Protein AF-A0A834VYD8-F1 (afdb_monomer_lite)

Structure (mmCIF, N/CA/C/O backbone):
data_AF-A0A834VYD8-F1
#
_entry.id   AF-A0A834VYD8-F1
#
loop_
_atom_site.group_PDB
_atom_site.id
_atom_site.type_symbol
_atom_site.label_atom_id
_atom_site.label_alt_id
_atom_site.label_comp_id
_atom_site.label_asym_id
_atom_site.label_entity_id
_atom_site.label_seq_id
_atom_site.pdbx_PDB_ins_code
_atom_site.Cartn_x
_atom_site.Cartn_y
_atom_site.Cartn_z
_atom_site.occupancy
_atom_site.B_iso_or_equiv
_atom_site.auth_seq_id
_atom_site.auth_comp_id
_atom_site.auth_asym_id
_atom_site.auth_atom_id
_atom_site.pdbx_PDB_model_num
ATOM 1 N N . MET A 1 1 ? -51.643 -25.686 56.169 1.00 46.19 1 MET A N 1
ATOM 2 C CA . MET A 1 1 ? -51.119 -26.238 54.900 1.00 46.19 1 MET A CA 1
ATOM 3 C C . MET A 1 1 ? -50.442 -25.114 54.135 1.00 46.19 1 MET A C 1
ATOM 5 O O . MET A 1 1 ? -51.097 -24.357 53.434 1.00 46.19 1 MET A O 1
ATOM 9 N N . LEU A 1 2 ? -49.147 -24.932 54.399 1.00 43.19 2 LEU A N 1
ATOM 10 C CA . LEU A 1 2 ? -48.321 -23.875 53.828 1.00 43.19 2 LEU A CA 1
ATOM 11 C C . LEU A 1 2 ? -47.748 -24.289 52.465 1.00 43.19 2 LEU A C 1
ATOM 13 O O . LEU A 1 2 ? -47.235 -25.393 52.305 1.00 43.19 2 LEU A O 1
ATOM 17 N N . ALA A 1 3 ? -47.793 -23.333 51.539 1.00 47.56 3 ALA A N 1
ATOM 18 C CA . ALA A 1 3 ? -46.680 -22.924 50.682 1.00 47.56 3 ALA A CA 1
ATOM 19 C C . ALA A 1 3 ? -45.831 -24.038 50.038 1.00 47.56 3 ALA A C 1
ATOM 21 O O . ALA A 1 3 ? -44.707 -24.294 50.458 1.00 47.56 3 ALA A O 1
ATOM 22 N N . ARG A 1 4 ? -46.316 -24.640 48.944 1.00 49.69 4 ARG A N 1
ATOM 23 C CA . ARG A 1 4 ? -45.466 -25.441 48.035 1.00 49.69 4 ARG A CA 1
ATOM 24 C C . ARG A 1 4 ? -45.694 -25.200 46.538 1.00 49.69 4 ARG A C 1
ATOM 26 O O . ARG A 1 4 ? -45.221 -25.982 45.728 1.00 49.69 4 ARG A O 1
ATOM 33 N N . LEU A 1 5 ? -46.370 -24.115 46.147 1.00 48.03 5 LEU A N 1
ATOM 34 C CA . LEU A 1 5 ? -46.777 -23.906 44.745 1.00 48.03 5 LEU A CA 1
ATOM 35 C C . LEU A 1 5 ? -46.232 -22.638 44.058 1.00 48.03 5 LEU A C 1
ATOM 37 O O . LEU A 1 5 ? -46.745 -22.251 43.016 1.00 48.03 5 LEU A O 1
ATOM 41 N N . ARG A 1 6 ? -45.211 -21.966 44.612 1.00 51.62 6 ARG A N 1
ATOM 42 C CA . ARG A 1 6 ? -44.652 -20.728 44.011 1.00 51.62 6 ARG A CA 1
ATOM 43 C C . ARG A 1 6 ? -43.229 -20.843 43.457 1.00 51.62 6 ARG A C 1
ATOM 45 O O . ARG A 1 6 ? -42.798 -19.947 42.744 1.00 51.62 6 ARG A O 1
ATOM 52 N N . VAL A 1 7 ? -42.517 -21.939 43.725 1.00 50.41 7 VAL A N 1
ATOM 53 C CA . VAL A 1 7 ? -41.102 -22.088 43.323 1.00 50.41 7 VAL A CA 1
ATOM 54 C C . VAL A 1 7 ? -40.950 -22.566 41.869 1.00 50.41 7 VAL A C 1
ATOM 56 O O . VAL A 1 7 ? -39.941 -22.287 41.231 1.00 50.41 7 VAL A O 1
ATOM 59 N N . SER A 1 8 ? -41.969 -23.210 41.292 1.00 54.75 8 SER A N 1
ATOM 60 C CA . SER A 1 8 ? -41.856 -23.821 39.958 1.00 54.75 8 SER A CA 1
ATOM 61 C C . SER A 1 8 ? -41.973 -22.836 38.788 1.00 54.75 8 SER A C 1
ATOM 63 O O . SER A 1 8 ? -41.381 -23.081 37.746 1.00 54.75 8 SER A O 1
ATOM 65 N N . PHE A 1 9 ? -42.675 -21.707 38.936 1.00 51.84 9 PHE A N 1
ATOM 66 C CA . PHE A 1 9 ? -42.853 -20.754 37.827 1.00 51.84 9 PHE A CA 1
ATOM 67 C C . PHE A 1 9 ? -41.655 -19.814 37.626 1.00 51.84 9 PHE A C 1
ATOM 69 O O . PHE A 1 9 ? -41.332 -19.478 36.489 1.00 51.84 9 PHE A O 1
ATOM 76 N N . LEU A 1 10 ? -40.954 -19.434 38.700 1.00 51.66 10 LEU A N 1
ATOM 77 C CA . LEU A 1 10 ? -39.783 -18.553 38.606 1.00 51.66 10 LEU A CA 1
ATOM 78 C C . LEU A 1 10 ? -38.565 -19.280 38.006 1.00 51.66 10 LEU A C 1
ATOM 80 O O . LEU A 1 10 ? -37.802 -18.686 37.251 1.00 51.66 10 LEU A O 1
ATOM 84 N N . ALA A 1 11 ? -38.419 -20.578 38.291 1.00 52.88 11 ALA A N 1
ATOM 85 C CA . ALA A 1 11 ? -37.350 -21.413 37.741 1.00 52.88 11 ALA A CA 1
ATOM 86 C C . ALA A 1 11 ? -37.527 -21.693 36.236 1.00 52.88 11 ALA A C 1
ATOM 88 O O . ALA A 1 11 ? -36.541 -21.757 35.507 1.00 52.88 11 ALA A O 1
ATOM 89 N N . ILE A 1 12 ? -38.773 -21.799 35.757 1.00 54.50 12 ILE A N 1
ATOM 90 C CA . ILE A 1 12 ? -39.068 -21.970 34.326 1.00 54.50 12 ILE A CA 1
ATOM 91 C C . ILE A 1 12 ? -38.860 -20.647 33.570 1.00 54.50 12 ILE A C 1
ATOM 93 O O . ILE A 1 12 ? -38.286 -20.662 32.487 1.00 54.50 12 ILE A O 1
ATOM 97 N N . LEU A 1 13 ? -39.224 -19.495 34.153 1.00 50.81 13 LEU A N 1
ATOM 98 C CA . LEU A 1 13 ? -38.952 -18.188 33.535 1.00 50.81 13 LEU A CA 1
ATOM 99 C C . LEU A 1 13 ? -37.445 -17.892 33.424 1.00 50.81 13 LEU A C 1
ATOM 101 O O . LEU A 1 13 ? -37.003 -17.354 32.413 1.00 50.81 13 LEU A O 1
ATOM 105 N N . LEU A 1 14 ? -36.649 -18.279 34.429 1.00 51.84 14 LEU A N 1
ATOM 106 C CA . LEU A 1 14 ? -35.193 -18.101 34.409 1.00 51.84 14 LEU A CA 1
ATOM 107 C C . LEU A 1 14 ? -34.505 -19.044 33.404 1.00 51.84 14 LEU A C 1
ATOM 109 O O . LEU A 1 14 ? -33.525 -18.654 32.781 1.00 51.84 14 LEU A O 1
ATOM 113 N N . ALA A 1 15 ? -35.042 -20.251 33.190 1.00 51.31 15 ALA A N 1
ATOM 114 C CA . ALA A 1 15 ? -34.555 -21.176 32.164 1.00 51.31 15 ALA A CA 1
ATOM 115 C C . ALA A 1 15 ? -34.920 -20.732 30.732 1.00 51.31 15 ALA A C 1
ATOM 117 O O . ALA A 1 15 ? -34.152 -20.978 29.807 1.00 51.31 15 ALA A O 1
ATOM 118 N N . VAL A 1 16 ? -36.049 -20.035 30.547 1.00 50.59 16 VAL A N 1
ATOM 119 C CA . VAL A 1 16 ? -36.461 -19.465 29.248 1.00 50.59 16 VAL A CA 1
ATOM 120 C C . VAL A 1 16 ? -35.722 -18.156 28.932 1.00 50.59 16 VAL A C 1
ATOM 122 O O . VAL A 1 16 ? -35.453 -17.880 27.773 1.00 50.59 16 VAL A O 1
ATOM 125 N N . LEU A 1 17 ? -35.289 -17.382 29.932 1.00 49.91 17 LEU A N 1
ATOM 126 C CA . LEU A 1 17 ? -34.375 -16.240 29.734 1.00 49.91 17 LEU A CA 1
ATOM 127 C C . LEU A 1 17 ? -32.914 -16.661 29.469 1.00 49.91 17 LEU A C 1
ATOM 129 O O . LEU A 1 17 ? -32.108 -15.837 29.044 1.00 49.91 17 LEU A O 1
ATOM 133 N N . LEU A 1 18 ? -32.587 -17.941 29.681 1.00 49.62 18 LEU A N 1
ATOM 134 C CA . LEU A 1 18 ? -31.312 -18.571 29.321 1.00 49.62 18 LEU A CA 1
ATOM 135 C C . LEU A 1 18 ? -31.352 -19.304 27.970 1.00 49.62 18 LEU A C 1
ATOM 137 O O . LEU A 1 18 ? -30.398 -20.013 27.644 1.00 49.62 18 LEU A O 1
ATOM 141 N N . THR A 1 19 ? -32.388 -19.116 27.141 1.00 53.88 19 THR A N 1
ATOM 142 C CA . THR A 1 19 ? -32.256 -19.387 25.702 1.00 53.88 19 THR A CA 1
ATOM 143 C C . THR A 1 19 ? -31.360 -18.311 25.108 1.00 53.88 19 THR A C 1
ATOM 145 O O . THR A 1 19 ? -31.817 -17.294 24.590 1.00 53.88 19 THR A O 1
ATOM 148 N N . SER A 1 20 ? -30.063 -18.527 25.303 1.00 55.31 20 SER A N 1
ATOM 149 C CA . SER A 1 20 ? -28.982 -18.178 24.402 1.00 55.31 20 SER A CA 1
ATOM 150 C C . SER A 1 20 ? -29.478 -17.515 23.120 1.00 55.31 20 SER A C 1
ATOM 152 O O . SER A 1 20 ? -29.867 -18.177 22.156 1.00 55.31 20 SER A O 1
ATOM 154 N N . ALA A 1 21 ? -29.364 -16.188 23.082 1.00 53.31 21 ALA A N 1
ATOM 155 C CA . ALA A 1 21 ? -28.982 -15.533 21.849 1.00 53.31 21 ALA A CA 1
ATOM 156 C C . ALA A 1 21 ? -27.643 -16.167 21.444 1.00 53.31 21 ALA A C 1
ATOM 158 O O . ALA A 1 21 ? -26.572 -15.725 21.854 1.00 53.31 21 ALA A O 1
ATOM 159 N N . LEU A 1 22 ? -27.708 -17.285 20.718 1.00 55.31 22 LEU A N 1
ATOM 160 C CA . LEU A 1 22 ? -26.620 -17.750 19.882 1.00 55.31 22 LEU A CA 1
ATOM 161 C C . LEU A 1 22 ? -26.425 -16.612 18.888 1.00 55.31 22 LEU A C 1
ATOM 163 O O . LEU A 1 22 ? -27.085 -16.571 17.854 1.00 55.31 22 LEU A O 1
ATOM 167 N N . ALA A 1 23 ? -25.599 -15.633 19.260 1.00 58.47 23 ALA A N 1
ATOM 168 C CA . ALA A 1 23 ? -25.065 -14.678 18.317 1.00 58.47 23 ALA A CA 1
ATOM 169 C C . ALA A 1 23 ? -24.410 -15.539 17.242 1.00 58.47 23 ALA A C 1
ATOM 171 O O . ALA A 1 23 ? -23.388 -16.182 17.486 1.00 58.47 23 ALA A O 1
ATOM 172 N N . SER A 1 24 ? -25.082 -15.662 16.100 1.00 60.31 24 SER A N 1
ATOM 173 C CA . SER A 1 24 ? -24.570 -16.375 14.947 1.00 60.31 24 SER A CA 1
ATOM 174 C C . SER A 1 24 ? -23.263 -15.693 14.596 1.00 60.31 24 SER A C 1
ATOM 176 O O . SER A 1 24 ? -23.268 -14.560 14.115 1.00 60.31 24 SER A O 1
ATOM 178 N N . THR A 1 25 ? -22.145 -16.343 14.926 1.00 64.06 25 THR A N 1
ATOM 179 C CA . THR A 1 25 ? -20.826 -15.833 14.578 1.00 64.06 25 THR A CA 1
ATOM 180 C C . THR A 1 25 ? -20.835 -15.648 13.070 1.00 64.06 25 THR A C 1
ATOM 182 O O . THR A 1 25 ? -21.120 -16.630 12.369 1.00 64.06 25 THR A O 1
ATOM 185 N N . PRO A 1 26 ? -20.607 -14.427 12.5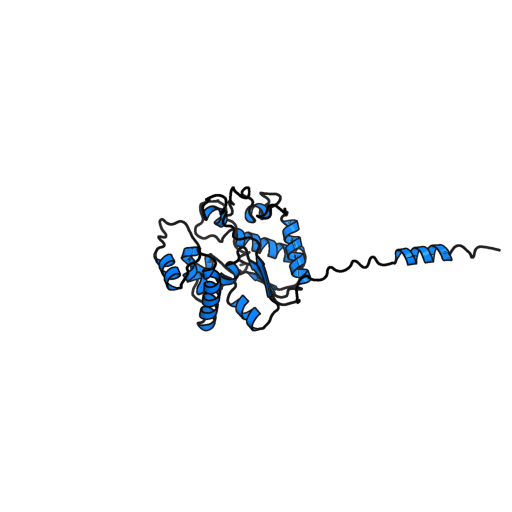60 1.00 73.06 26 PRO A N 1
ATOM 186 C CA . PRO A 1 26 ? -20.651 -14.197 11.131 1.00 73.06 26 PRO A CA 1
ATOM 187 C C . PRO A 1 26 ? -19.712 -15.192 10.453 1.00 73.06 26 PRO A C 1
ATOM 189 O O . PRO A 1 26 ? -18.595 -15.440 10.916 1.00 73.06 26 PRO A O 1
ATOM 192 N N . THR A 1 27 ? -20.214 -15.847 9.410 1.00 82.06 27 THR A N 1
ATOM 193 C CA . THR A 1 27 ? -19.399 -16.799 8.657 1.00 82.06 27 THR A CA 1
ATOM 194 C C . THR A 1 27 ? -18.291 -16.007 7.981 1.00 82.06 27 THR A C 1
ATOM 196 O O . THR A 1 27 ? -18.566 -14.982 7.360 1.00 82.06 27 THR A O 1
ATOM 199 N N . SER A 1 28 ? -17.044 -16.455 8.139 1.00 86.12 28 SER A N 1
ATOM 200 C CA . SER A 1 28 ? -15.910 -15.797 7.492 1.00 86.12 28 SER A CA 1
ATOM 201 C C . SER A 1 28 ? -16.148 -15.765 5.978 1.00 86.12 28 SER A C 1
ATOM 203 O O . SER A 1 28 ? -16.385 -16.828 5.399 1.00 86.12 28 SER A O 1
ATOM 205 N N . PRO A 1 29 ? -16.072 -14.593 5.322 1.00 88.62 29 PRO A N 1
ATOM 206 C CA . PRO A 1 29 ? -16.194 -14.505 3.869 1.00 88.62 29 PRO A CA 1
ATOM 207 C C . PRO A 1 29 ? -14.949 -15.054 3.155 1.00 88.62 29 PRO A C 1
ATOM 209 O O . PRO A 1 29 ? -14.920 -15.142 1.930 1.00 88.62 29 PRO A O 1
ATOM 212 N N . PHE A 1 30 ? -13.901 -15.405 3.905 1.00 89.88 30 PHE A N 1
ATOM 213 C CA . PHE A 1 30 ? -12.642 -15.879 3.358 1.00 89.88 30 PHE A CA 1
ATOM 214 C C . PHE A 1 30 ? -12.604 -17.407 3.250 1.00 89.88 30 PHE A C 1
ATOM 216 O O . PHE A 1 30 ? -13.017 -18.100 4.182 1.00 89.88 30 PHE A O 1
ATOM 223 N N . PRO A 1 31 ? -12.013 -17.956 2.174 1.00 90.12 31 PRO A N 1
ATOM 224 C CA . PRO A 1 31 ? -11.986 -19.400 1.921 1.00 90.12 31 PRO A CA 1
ATOM 225 C C . PRO A 1 31 ? -11.041 -20.182 2.853 1.00 90.12 31 PRO A C 1
ATOM 227 O O . PRO A 1 31 ? -10.911 -21.397 2.732 1.00 90.12 31 PRO A O 1
ATOM 230 N N . CYS A 1 32 ? -10.332 -19.500 3.753 1.00 92.50 32 CYS A N 1
ATOM 231 C CA . CYS A 1 32 ? -9.267 -20.056 4.584 1.00 92.50 32 CYS A CA 1
ATOM 232 C C . CYS A 1 32 ? -8.922 -19.102 5.746 1.00 92.50 32 CYS A C 1
ATOM 234 O O . CYS A 1 32 ? -9.315 -17.932 5.759 1.00 92.50 32 CYS A O 1
ATOM 236 N N . THR A 1 33 ? -8.119 -19.594 6.693 1.00 94.50 33 THR A N 1
ATOM 237 C CA . THR A 1 33 ? -7.609 -18.830 7.844 1.00 94.50 33 THR A CA 1
ATOM 238 C C . THR A 1 33 ? -6.103 -19.028 8.027 1.00 94.50 33 THR A C 1
ATOM 240 O O . THR A 1 33 ? -5.542 -20.002 7.527 1.00 94.50 33 THR A O 1
ATOM 243 N N . GLY A 1 34 ? -5.455 -18.166 8.807 1.00 93.94 34 GLY A N 1
ATOM 244 C CA . GLY A 1 34 ? -4.010 -18.113 8.977 1.00 93.94 34 GLY A CA 1
ATOM 245 C C . GLY A 1 34 ? -3.323 -17.389 7.821 1.00 93.94 34 GLY A C 1
ATOM 246 O O . GLY A 1 34 ? -3.945 -16.620 7.085 1.00 93.94 34 GLY A O 1
ATOM 247 N N . GLY A 1 35 ? -2.029 -17.669 7.667 1.00 95.56 35 GLY A N 1
ATOM 248 C CA . GLY A 1 35 ? -1.198 -17.090 6.618 1.00 95.56 35 GLY A CA 1
ATOM 249 C C . GLY A 1 35 ? -1.008 -15.585 6.777 1.00 95.56 35 GLY A C 1
ATOM 250 O O . GLY A 1 35 ? -0.886 -15.084 7.903 1.00 95.56 35 GLY A O 1
ATOM 251 N N . SER A 1 36 ? -0.990 -14.907 5.633 1.00 97.88 36 SER A N 1
ATOM 252 C CA . SER A 1 36 ? -0.538 -13.528 5.501 1.00 97.88 36 SER A CA 1
ATOM 253 C C . SER A 1 36 ? -1.652 -12.630 4.983 1.00 97.88 36 SER A C 1
ATOM 255 O O . SER A 1 36 ? -2.343 -12.979 4.023 1.00 97.88 36 SER A O 1
ATOM 257 N N . VAL A 1 37 ? -1.809 -11.457 5.589 1.00 98.38 37 VAL A N 1
ATOM 258 C CA . VAL A 1 37 ? -2.643 -10.386 5.038 1.00 98.38 37 VAL A CA 1
ATOM 259 C C . VAL A 1 37 ? -1.738 -9.221 4.671 1.00 98.38 37 VAL A C 1
ATOM 261 O O . VAL A 1 37 ? -1.025 -8.703 5.528 1.00 98.38 37 VAL A O 1
ATOM 264 N N . TYR A 1 38 ? -1.756 -8.850 3.396 1.00 98.56 38 TYR A N 1
ATOM 265 C CA . TYR A 1 38 ? -1.022 -7.729 2.832 1.00 98.56 38 TYR A CA 1
ATOM 266 C C . TYR A 1 38 ? -1.962 -6.541 2.695 1.00 98.56 38 TYR A C 1
ATOM 268 O O . TYR A 1 38 ? -3.013 -6.657 2.073 1.00 98.56 38 TYR A O 1
ATOM 276 N N . PHE A 1 39 ? -1.594 -5.417 3.292 1.00 98.56 39 PHE A N 1
ATOM 277 C CA . PHE A 1 39 ? -2.296 -4.152 3.148 1.00 98.56 39 PHE A CA 1
ATOM 278 C C . PHE A 1 39 ? -1.463 -3.220 2.278 1.00 98.56 39 PHE A C 1
ATOM 280 O O . PHE A 1 39 ? -0.269 -3.033 2.543 1.00 98.56 39 PHE A O 1
ATOM 287 N N . THR A 1 40 ? -2.099 -2.652 1.258 1.00 98.00 40 THR A N 1
ATOM 288 C CA . THR A 1 40 ? -1.497 -1.683 0.341 1.00 98.00 40 THR A CA 1
ATOM 289 C C . THR A 1 40 ? -2.374 -0.448 0.184 1.00 98.00 40 THR A C 1
ATOM 291 O O . THR A 1 40 ? -3.584 -0.506 0.431 1.00 98.00 40 THR A O 1
ATOM 294 N N . ALA A 1 41 ? -1.777 0.672 -0.223 1.00 94.88 41 ALA A N 1
ATOM 295 C CA . ALA A 1 41 ? -2.547 1.853 -0.580 1.00 94.88 41 ALA A CA 1
ATOM 296 C C . ALA A 1 41 ? -3.164 1.665 -1.966 1.00 94.88 41 ALA A C 1
ATOM 298 O O . ALA A 1 41 ? -4.383 1.749 -2.103 1.00 94.88 41 ALA A O 1
ATOM 299 N N . HIS A 1 42 ? -2.323 1.323 -2.940 1.00 92.56 42 HIS A N 1
ATOM 300 C CA . HIS A 1 42 ? -2.652 1.147 -4.352 1.00 92.56 42 HIS A CA 1
ATOM 301 C C . HIS A 1 42 ? -2.459 -0.312 -4.782 1.00 92.56 42 HIS A C 1
ATOM 303 O O . HIS A 1 42 ? -1.825 -1.120 -4.088 1.00 92.56 42 HIS A O 1
ATOM 309 N N . THR A 1 43 ? -3.022 -0.693 -5.926 1.00 91.44 43 THR A N 1
ATOM 310 C CA . THR A 1 43 ? -2.969 -2.078 -6.428 1.00 91.44 43 THR A CA 1
ATOM 311 C C . THR A 1 43 ? -1.561 -2.510 -6.845 1.00 91.44 43 THR A C 1
ATOM 313 O O . THR A 1 43 ? -1.209 -3.683 -6.690 1.00 91.44 43 THR A O 1
ATOM 316 N N . VAL A 1 44 ? -0.724 -1.573 -7.304 1.00 93.06 44 VAL A N 1
ATOM 317 C CA . VAL A 1 44 ? 0.649 -1.848 -7.758 1.00 93.06 44 VAL A CA 1
ATOM 318 C C . VAL A 1 44 ? 1.653 -2.028 -6.609 1.00 93.06 44 VAL A C 1
ATOM 320 O O . VAL A 1 44 ? 2.660 -2.725 -6.762 1.00 93.06 44 VAL A O 1
ATOM 323 N N . ASP A 1 45 ? 1.373 -1.470 -5.428 1.00 96.12 45 ASP A N 1
ATOM 324 C CA . ASP A 1 45 ? 2.304 -1.426 -4.290 1.00 96.12 45 ASP A CA 1
ATOM 325 C C . ASP A 1 45 ? 2.809 -2.811 -3.868 1.00 96.12 45 ASP A C 1
ATOM 327 O O . ASP A 1 45 ? 3.988 -2.996 -3.566 1.00 96.12 45 ASP A O 1
ATOM 331 N N . GLY A 1 46 ? 1.928 -3.817 -3.867 1.00 96.38 46 GLY A N 1
ATOM 332 C CA . GLY A 1 46 ? 2.298 -5.183 -3.493 1.00 96.38 46 GLY A CA 1
ATOM 333 C C . GLY A 1 46 ? 3.338 -5.783 -4.445 1.00 96.38 46 GLY A C 1
ATOM 334 O O . GLY A 1 46 ? 4.198 -6.563 -4.032 1.00 96.38 46 GLY A O 1
ATOM 335 N N . LEU A 1 47 ? 3.301 -5.377 -5.718 1.00 95.81 47 LEU A N 1
ATOM 336 C CA . LEU A 1 47 ? 4.238 -5.817 -6.748 1.00 95.81 47 LEU A CA 1
ATOM 337 C C . LEU A 1 47 ? 5.579 -5.085 -6.660 1.00 95.81 47 LEU A C 1
ATOM 339 O O . LEU A 1 47 ? 6.618 -5.690 -6.938 1.00 95.81 47 LEU A O 1
ATOM 343 N N . LEU A 1 48 ? 5.567 -3.815 -6.252 1.00 96.06 48 LEU A N 1
ATOM 344 C CA . LEU A 1 48 ? 6.761 -2.974 -6.160 1.00 96.06 48 LEU A CA 1
ATOM 345 C C . LEU A 1 48 ? 7.494 -3.111 -4.827 1.00 96.06 48 LEU A C 1
ATOM 347 O O . LEU A 1 48 ? 8.723 -3.169 -4.825 1.00 96.06 48 LEU A O 1
ATOM 351 N N . PHE A 1 49 ? 6.779 -3.211 -3.710 1.00 97.38 49 PHE A N 1
ATOM 352 C CA . PHE A 1 49 ? 7.362 -3.019 -2.377 1.00 97.38 49 PHE A CA 1
ATOM 353 C C . PHE A 1 49 ? 7.286 -4.253 -1.486 1.00 97.38 49 PHE A C 1
ATOM 355 O O . PHE A 1 49 ? 8.156 -4.433 -0.645 1.00 97.38 49 PHE A O 1
ATOM 362 N N . GLN A 1 50 ? 6.298 -5.127 -1.692 1.00 97.81 50 GLN A N 1
ATOM 363 C CA . GLN A 1 50 ? 6.076 -6.321 -0.857 1.00 97.81 50 GLN A CA 1
ATOM 364 C C . GLN A 1 50 ? 6.448 -7.641 -1.559 1.00 97.81 50 GLN A C 1
ATOM 366 O O . GLN A 1 50 ? 6.211 -8.728 -1.024 1.00 97.81 50 GLN A O 1
ATOM 371 N N . ASN A 1 51 ? 7.005 -7.543 -2.769 1.00 95.62 51 ASN A N 1
ATOM 372 C CA . ASN A 1 51 ? 7.624 -8.643 -3.498 1.00 95.62 51 ASN A CA 1
ATOM 373 C C . ASN A 1 51 ? 9.154 -8.586 -3.361 1.00 95.62 51 ASN A C 1
ATOM 375 O O . ASN A 1 51 ? 9.730 -7.506 -3.557 1.00 95.62 51 ASN A O 1
ATOM 379 N N . PRO A 1 52 ? 9.837 -9.734 -3.175 1.00 96.50 52 PRO A N 1
ATOM 380 C CA . PRO A 1 52 ? 9.354 -11.104 -3.389 1.00 96.50 52 PRO A CA 1
ATOM 381 C C . PRO A 1 52 ? 8.662 -11.795 -2.199 1.00 96.50 52 PRO A C 1
ATOM 383 O O . PRO A 1 52 ? 8.201 -12.920 -2.395 1.00 96.50 52 PRO A O 1
ATOM 386 N N . ASP A 1 53 ? 8.538 -11.182 -1.015 1.00 97.38 53 ASP A N 1
ATOM 387 C CA . ASP A 1 53 ? 7.918 -11.846 0.149 1.00 97.38 53 ASP A CA 1
ATOM 388 C C . ASP A 1 53 ? 6.498 -12.364 -0.169 1.00 97.38 53 ASP A C 1
ATOM 390 O O . ASP A 1 53 ? 6.135 -13.477 0.217 1.00 97.38 53 ASP A O 1
ATOM 394 N N . LEU A 1 54 ? 5.694 -11.582 -0.902 1.00 97.38 54 LEU A N 1
ATOM 395 C CA . LEU A 1 54 ? 4.365 -11.989 -1.379 1.00 97.38 54 LEU A CA 1
ATOM 396 C C . LEU A 1 54 ? 4.429 -13.238 -2.273 1.00 97.38 54 LEU A C 1
ATOM 398 O O . LEU A 1 54 ? 3.688 -14.198 -2.053 1.00 97.38 54 LEU A O 1
ATOM 402 N N . LEU A 1 55 ? 5.337 -13.271 -3.250 1.00 95.88 55 LEU A N 1
ATOM 403 C CA . LEU A 1 55 ? 5.546 -14.444 -4.104 1.00 95.88 55 LEU A CA 1
ATOM 404 C C . LEU A 1 55 ? 6.017 -15.672 -3.317 1.00 95.88 55 LEU A C 1
ATOM 406 O O . LEU A 1 55 ? 5.607 -16.790 -3.634 1.00 95.88 55 LEU A O 1
ATOM 410 N N . HIS A 1 56 ? 6.865 -15.496 -2.304 1.00 96.69 56 HIS A N 1
ATOM 411 C CA . HIS A 1 56 ? 7.314 -16.599 -1.454 1.00 96.69 56 HIS A CA 1
ATOM 412 C C . HIS A 1 56 ? 6.162 -17.170 -0.630 1.00 96.69 56 HIS A C 1
ATOM 414 O O . HIS A 1 56 ? 5.998 -18.390 -0.603 1.00 96.69 56 HIS A O 1
ATOM 420 N N . ASP A 1 57 ? 5.327 -16.313 -0.039 1.00 97.31 57 ASP A N 1
ATOM 421 C CA . ASP A 1 57 ? 4.146 -16.728 0.721 1.00 97.31 57 ASP A CA 1
ATOM 422 C C . ASP A 1 57 ? 3.152 -17.510 -0.165 1.00 97.31 57 ASP A C 1
ATOM 424 O O . ASP A 1 57 ? 2.633 -18.550 0.257 1.00 97.31 57 ASP A O 1
ATOM 428 N N . LEU A 1 58 ? 2.957 -17.089 -1.421 1.00 95.25 58 LEU A N 1
ATOM 429 C CA . LEU A 1 58 ? 2.168 -17.836 -2.410 1.00 95.25 58 LEU A CA 1
ATOM 430 C C . LEU A 1 58 ? 2.809 -19.185 -2.775 1.00 95.25 58 LEU A C 1
ATOM 432 O O . LEU A 1 58 ? 2.111 -20.195 -2.860 1.00 95.25 58 LEU A O 1
ATOM 436 N N . PHE A 1 59 ? 4.132 -19.227 -2.964 1.00 95.31 59 PHE A N 1
ATOM 437 C CA . PHE A 1 59 ? 4.857 -20.436 -3.373 1.00 95.31 59 PHE A CA 1
ATOM 438 C C . PHE A 1 59 ? 4.811 -21.550 -2.320 1.00 95.31 59 PHE A C 1
ATOM 440 O O . PHE A 1 59 ? 4.804 -22.730 -2.667 1.00 95.31 59 PHE A O 1
ATOM 447 N N . VAL A 1 60 ? 4.749 -21.191 -1.036 1.00 96.06 60 VAL A N 1
ATOM 448 C CA . VAL A 1 60 ? 4.575 -22.154 0.065 1.00 96.06 60 VAL A CA 1
ATOM 449 C C . VAL A 1 60 ? 3.105 -22.381 0.439 1.00 96.06 60 VAL A C 1
ATOM 451 O O . VAL A 1 60 ? 2.819 -22.936 1.500 1.00 96.06 60 VAL A O 1
ATOM 454 N N . PHE A 1 61 ? 2.169 -21.965 -0.422 1.00 94.31 61 PHE A N 1
ATOM 455 C CA . PHE A 1 61 ? 0.725 -22.138 -0.254 1.00 94.31 61 PHE A CA 1
ATOM 456 C C . PHE A 1 61 ? 0.185 -21.568 1.068 1.00 94.31 61 PHE A C 1
ATOM 458 O O . PHE A 1 61 ? -0.789 -22.090 1.624 1.00 94.31 61 PHE A O 1
ATOM 465 N N . LYS A 1 62 ? 0.788 -20.486 1.592 1.00 95.69 62 LYS A N 1
ATOM 466 C CA . LYS A 1 62 ? 0.149 -19.747 2.687 1.00 95.69 62 LYS A CA 1
ATOM 467 C C . LYS A 1 62 ? -1.185 -19.227 2.195 1.00 95.69 62 LYS A C 1
ATOM 469 O O . LYS A 1 62 ? -1.337 -18.861 1.029 1.00 95.69 62 LYS A O 1
ATOM 474 N N . CYS A 1 63 ? -2.143 -19.121 3.110 1.00 95.38 63 CYS A N 1
ATOM 475 C CA . CYS A 1 63 ? -3.344 -18.416 2.739 1.00 95.38 63 CYS A CA 1
ATOM 476 C C . CYS A 1 63 ? -3.116 -16.906 2.751 1.00 95.38 63 CYS A C 1
ATOM 478 O O . CYS A 1 63 ? -3.004 -16.302 3.816 1.00 95.38 63 CYS A O 1
ATOM 480 N N . VAL A 1 64 ? -3.059 -16.325 1.557 1.00 96.75 64 VAL A N 1
ATOM 481 C CA . VAL A 1 64 ? -2.767 -14.909 1.333 1.00 96.75 64 VAL A CA 1
ATOM 482 C C . VAL A 1 64 ? -4.062 -14.132 1.092 1.00 96.75 64 VAL A C 1
ATOM 484 O O . VAL A 1 64 ? -5.013 -14.632 0.490 1.00 96.75 64 VAL A O 1
ATOM 487 N N . THR A 1 65 ? -4.138 -12.910 1.604 1.00 96.88 65 THR A N 1
ATOM 488 C CA . THR A 1 65 ? -5.183 -11.934 1.268 1.00 96.88 65 THR A CA 1
ATOM 489 C C . THR A 1 65 ? -4.530 -10.582 1.081 1.00 96.88 65 THR A C 1
ATOM 491 O O . THR A 1 65 ? -3.803 -10.150 1.967 1.00 96.88 65 THR A O 1
ATOM 494 N N . THR A 1 66 ? -4.807 -9.923 -0.038 1.00 96.25 66 THR A N 1
ATOM 495 C CA . THR A 1 66 ? -4.392 -8.538 -0.270 1.00 96.25 66 THR A CA 1
ATOM 496 C C . THR A 1 66 ? -5.603 -7.634 -0.089 1.00 96.25 66 THR A C 1
ATOM 498 O O . THR A 1 66 ? -6.663 -7.900 -0.653 1.00 96.25 66 THR A O 1
ATOM 501 N N . VAL A 1 67 ? -5.453 -6.600 0.729 1.00 97.25 67 VAL A N 1
ATOM 502 C CA . VAL A 1 67 ? -6.451 -5.563 0.979 1.00 97.25 67 VAL A CA 1
ATOM 503 C C . VAL A 1 67 ? -5.871 -4.254 0.469 1.00 97.25 67 VAL A C 1
ATOM 505 O O . VAL A 1 67 ? -4.845 -3.799 0.969 1.00 97.25 67 VAL A O 1
ATOM 508 N N . VAL A 1 68 ? -6.537 -3.663 -0.516 1.00 96.00 68 VAL A N 1
ATOM 509 C CA . VAL A 1 68 ? -6.145 -2.385 -1.115 1.00 96.00 68 VAL A CA 1
ATOM 510 C C . VAL A 1 68 ? -7.085 -1.308 -0.586 1.00 96.00 68 VAL A C 1
ATOM 512 O O . VAL A 1 68 ? -8.300 -1.520 -0.562 1.00 96.00 68 VAL A O 1
ATOM 515 N N . PHE A 1 69 ? -6.540 -0.189 -0.112 1.00 94.38 69 PHE A N 1
ATOM 516 C CA . PHE A 1 69 ? -7.344 0.896 0.459 1.00 94.38 69 PHE A CA 1
ATOM 517 C C . PHE A 1 69 ? -7.988 1.785 -0.608 1.00 94.38 69 PHE A C 1
ATOM 519 O O . PHE A 1 69 ? -9.126 2.221 -0.425 1.00 94.38 69 PHE A O 1
ATOM 526 N N . ASN A 1 70 ? -7.280 2.039 -1.708 1.00 87.56 70 ASN A N 1
ATOM 527 C CA . ASN A 1 70 ? -7.712 2.961 -2.749 1.00 87.56 70 ASN A CA 1
ATOM 528 C C . ASN A 1 70 ? -8.113 2.223 -4.031 1.00 87.56 70 ASN A C 1
ATOM 530 O O . ASN A 1 70 ? -7.686 1.105 -4.301 1.00 87.56 70 ASN A O 1
ATOM 534 N N . ALA A 1 71 ? -8.967 2.867 -4.826 1.00 78.56 71 ALA A N 1
ATOM 535 C CA . ALA A 1 71 ? -9.472 2.329 -6.090 1.00 78.56 71 ALA A CA 1
ATOM 536 C C . ALA A 1 71 ? -8.633 2.747 -7.315 1.00 78.56 71 ALA A C 1
ATOM 538 O O . ALA A 1 71 ? -9.090 2.558 -8.436 1.00 78.56 71 ALA A O 1
ATOM 539 N N . ASP A 1 72 ? -7.476 3.384 -7.106 1.00 76.50 72 ASP A N 1
ATOM 540 C CA . ASP A 1 72 ? -6.531 3.840 -8.143 1.00 76.50 72 ASP A CA 1
ATOM 541 C C . ASP A 1 72 ? -7.123 4.715 -9.259 1.00 76.50 72 ASP A C 1
ATOM 543 O O . ASP A 1 72 ? -6.544 4.876 -10.320 1.00 76.50 72 ASP A O 1
ATOM 547 N N . THR A 1 73 ? -8.265 5.359 -9.008 1.00 67.62 73 THR A N 1
ATOM 548 C CA . THR A 1 73 ? -8.991 6.137 -10.032 1.00 67.62 73 THR A CA 1
ATOM 549 C C . THR A 1 73 ? -8.320 7.448 -10.455 1.00 67.62 73 THR A C 1
ATOM 551 O O . THR A 1 73 ? -8.949 8.211 -11.180 1.00 67.62 73 THR A O 1
ATOM 554 N N . GLY A 1 74 ? -7.135 7.785 -9.927 1.00 61.19 74 GLY A N 1
ATOM 555 C CA . GLY A 1 74 ? -6.306 8.928 -10.349 1.00 61.19 74 GLY A CA 1
ATOM 556 C C . GLY A 1 74 ? -6.984 10.303 -10.466 1.00 61.19 74 GLY A C 1
ATOM 557 O O . GLY A 1 74 ? -6.443 11.195 -11.112 1.00 61.19 74 GLY A O 1
ATOM 558 N N . GLY A 1 75 ? -8.188 10.493 -9.914 1.00 52.47 75 GLY A N 1
ATOM 559 C CA . GLY A 1 75 ? -8.990 11.682 -10.201 1.00 52.47 75 GLY A CA 1
ATOM 560 C C . GLY A 1 75 ? -9.353 11.824 -11.685 1.00 52.47 75 GLY A C 1
ATOM 561 O O . GLY A 1 75 ? -9.591 12.945 -12.128 1.00 52.47 75 GLY A O 1
ATOM 562 N N . GLU A 1 76 ? -9.426 10.721 -12.444 1.00 54.59 76 GLU A N 1
ATOM 563 C CA . GLU A 1 76 ? -9.714 10.655 -13.892 1.00 54.59 76 GLU A CA 1
ATOM 564 C C . GLU A 1 76 ? -10.949 11.474 -14.314 1.00 54.59 76 GLU A C 1
ATOM 566 O O . GLU A 1 76 ? -11.064 11.910 -15.458 1.00 54.59 76 GLU A O 1
ATOM 571 N N . ALA A 1 77 ? -11.857 11.758 -13.376 1.00 47.44 77 ALA A N 1
ATOM 572 C CA . ALA A 1 77 ? -13.012 12.622 -13.582 1.00 47.44 77 ALA A CA 1
ATOM 573 C C . ALA A 1 77 ? -12.702 14.139 -13.671 1.00 47.44 77 ALA A C 1
ATOM 575 O O . ALA A 1 77 ? -13.604 14.894 -14.036 1.00 47.44 77 ALA A O 1
ATOM 576 N N . ALA A 1 78 ? -11.493 14.616 -13.336 1.00 46.00 78 ALA A N 1
ATOM 577 C CA . ALA A 1 78 ? -11.229 16.049 -13.124 1.00 46.00 78 ALA A CA 1
ATOM 578 C C . ALA A 1 78 ? -9.953 16.649 -13.752 1.00 46.00 78 ALA A C 1
ATOM 580 O O . ALA A 1 78 ? -9.746 17.852 -13.597 1.00 46.00 78 ALA A O 1
ATOM 581 N N . ASN A 1 79 ? -9.147 15.897 -14.516 1.00 49.91 79 ASN A N 1
ATOM 582 C CA . ASN A 1 79 ? -7.932 16.427 -15.173 1.00 49.91 79 ASN A CA 1
ATOM 583 C C . ASN A 1 79 ? -6.982 17.142 -14.179 1.00 49.91 79 ASN A C 1
ATOM 585 O O . ASN A 1 79 ? -6.526 18.263 -14.416 1.00 49.91 79 ASN A O 1
ATOM 589 N N . GLU A 1 80 ? -6.745 16.513 -13.027 1.00 56.44 80 GLU A N 1
ATOM 590 C CA . GLU A 1 80 ? -5.907 17.032 -11.940 1.00 56.44 80 GLU A CA 1
ATOM 591 C C . GLU A 1 80 ? -4.528 16.352 -11.925 1.00 56.44 80 GLU A C 1
ATOM 593 O O . GLU A 1 80 ? -4.377 15.223 -12.388 1.00 56.44 80 GLU A O 1
ATOM 598 N N . SER A 1 81 ? -3.497 17.043 -11.423 1.00 53.41 81 SER A N 1
ATOM 599 C CA . SER A 1 81 ? -2.114 16.546 -11.465 1.00 53.41 81 SER A CA 1
ATOM 600 C C . SER A 1 81 ? -1.858 15.399 -10.479 1.00 53.41 81 SER A C 1
ATOM 602 O O . SER A 1 81 ? -2.374 15.393 -9.359 1.00 53.41 81 SER A O 1
ATOM 604 N N . GLN A 1 82 ? -0.975 14.468 -10.863 1.00 55.22 82 GLN A N 1
ATOM 605 C CA . GLN A 1 82 ? -0.480 13.368 -10.014 1.00 55.22 82 GLN A CA 1
ATOM 606 C C . GLN A 1 82 ? 0.139 13.856 -8.684 1.00 55.22 82 GLN A C 1
ATOM 608 O O . GLN A 1 82 ? 0.087 13.160 -7.676 1.00 55.22 82 GLN A O 1
ATOM 613 N N . SER A 1 83 ? 0.642 15.097 -8.636 1.00 54.50 83 SER A N 1
ATOM 614 C CA . SER A 1 83 ? 1.173 15.731 -7.414 1.00 54.50 83 SER A CA 1
ATOM 615 C C . SER A 1 83 ? 0.145 15.821 -6.270 1.00 54.50 83 SER A C 1
ATOM 617 O O . SER A 1 83 ? 0.524 15.843 -5.100 1.00 54.50 83 SER A O 1
ATOM 619 N N . SER A 1 84 ? -1.156 15.841 -6.593 1.00 56.84 84 SER A N 1
ATOM 620 C CA . SER A 1 84 ? -2.242 15.985 -5.614 1.00 56.84 84 SER A CA 1
ATOM 621 C C . SER A 1 84 ? -2.475 14.756 -4.724 1.00 56.84 84 SER A C 1
ATOM 623 O O . SER A 1 84 ? -3.048 14.894 -3.641 1.00 56.84 84 SER A O 1
ATOM 625 N N . THR A 1 85 ? -2.052 13.557 -5.132 1.00 67.19 85 THR A N 1
ATOM 626 C CA . THR A 1 85 ? -2.158 12.346 -4.295 1.00 67.19 85 THR A CA 1
ATOM 627 C C . THR A 1 85 ? -0.901 12.107 -3.495 1.00 67.19 85 THR A C 1
ATOM 629 O O . THR A 1 85 ? -0.996 11.735 -2.324 1.00 67.19 85 THR A O 1
ATOM 632 N N . PHE A 1 86 ? 0.257 12.378 -4.098 1.00 77.62 86 PHE A N 1
ATOM 633 C CA . PHE A 1 86 ? 1.548 12.046 -3.516 1.00 77.62 86 PHE A CA 1
ATOM 634 C C . PHE A 1 86 ? 1.719 12.642 -2.113 1.00 77.62 86 PHE A C 1
ATOM 636 O O . PHE A 1 86 ? 2.020 11.919 -1.164 1.00 77.62 86 PHE A O 1
ATOM 643 N N . TYR A 1 87 ? 1.404 13.930 -1.934 1.00 82.62 87 TYR A N 1
ATOM 644 C CA . TYR A 1 87 ? 1.480 14.589 -0.622 1.00 82.62 87 TYR A CA 1
ATOM 645 C C . TYR A 1 87 ? 0.150 14.583 0.156 1.00 82.62 87 TYR A C 1
ATOM 647 O O . TYR A 1 87 ? 0.086 15.080 1.288 1.00 82.62 87 TYR A O 1
ATOM 655 N N . GLY A 1 88 ? -0.907 13.987 -0.404 1.00 84.25 88 GLY A N 1
ATOM 656 C CA . GLY A 1 88 ? -2.209 13.812 0.240 1.00 84.25 88 GLY A CA 1
ATOM 657 C C . GLY A 1 88 ? -3.140 15.030 0.180 1.00 84.25 88 GLY A C 1
ATOM 658 O O . GLY A 1 88 ? -3.990 15.185 1.067 1.00 84.25 88 GLY A O 1
ATOM 659 N N . GLN A 1 89 ? -3.015 15.886 -0.839 1.00 85.06 89 GLN A N 1
ATOM 660 C CA . GLN A 1 89 ? -3.895 17.039 -1.062 1.00 85.06 89 GLN A CA 1
ATOM 661 C C . GLN A 1 89 ? -5.307 16.614 -1.497 1.00 85.06 89 GLN A C 1
ATOM 663 O O . GLN A 1 89 ? -6.282 17.247 -1.078 1.00 85.06 89 GLN A O 1
ATOM 668 N N . GLY A 1 90 ? -5.408 15.527 -2.265 1.00 84.25 90 GLY A N 1
ATOM 669 C CA . GLY A 1 90 ? -6.637 14.928 -2.781 1.00 84.25 90 GLY A CA 1
ATOM 670 C C . GLY A 1 90 ? -7.213 15.643 -4.002 1.00 84.25 90 GLY A C 1
ATOM 671 O O . GLY A 1 90 ? -6.962 16.827 -4.226 1.00 84.25 90 GLY A O 1
ATOM 672 N N . TYR A 1 91 ? -8.048 14.922 -4.750 1.00 81.25 91 TYR A N 1
ATOM 673 C CA . TYR A 1 91 ? -8.711 15.432 -5.951 1.00 81.25 91 TYR A CA 1
ATOM 674 C C . TYR A 1 91 ? -9.976 16.234 -5.630 1.00 81.25 91 TYR A C 1
ATOM 676 O O . TYR A 1 91 ? -10.764 15.834 -4.764 1.00 81.25 91 TYR A O 1
ATOM 684 N N . GLN A 1 92 ? -10.244 17.319 -6.363 1.00 83.44 92 GLN A N 1
ATOM 685 C CA . GLN A 1 92 ? -11.501 18.076 -6.245 1.00 83.44 92 GLN A CA 1
ATOM 686 C C . GLN A 1 92 ? -12.719 17.204 -6.546 1.00 83.44 92 GLN A C 1
ATOM 688 O O . GLN A 1 92 ? -13.733 17.338 -5.861 1.00 83.44 92 GLN A O 1
ATOM 693 N N . ALA A 1 93 ? -12.610 16.285 -7.516 1.00 81.75 93 ALA A N 1
ATOM 694 C CA . ALA A 1 93 ? -13.671 15.324 -7.846 1.00 81.75 93 ALA A CA 1
ATOM 695 C C . ALA A 1 93 ? -14.182 14.538 -6.627 1.00 81.75 93 ALA A C 1
ATOM 697 O O . ALA A 1 93 ? -15.356 14.176 -6.577 1.00 81.75 93 ALA A O 1
ATOM 698 N N . TYR A 1 94 ? -13.320 14.320 -5.631 1.00 85.00 94 TYR A N 1
ATOM 699 C CA . TYR A 1 94 ? -13.629 13.582 -4.407 1.00 85.00 94 TYR A CA 1
ATOM 700 C C . TYR A 1 94 ? -13.624 14.488 -3.168 1.00 85.00 94 TYR A C 1
ATOM 702 O O . TYR A 1 94 ? -13.329 14.048 -2.059 1.00 85.00 94 TYR A O 1
ATOM 710 N N . GLY A 1 95 ? -13.899 15.785 -3.347 1.00 87.75 95 GLY A N 1
ATOM 711 C CA . GLY A 1 95 ? -13.980 16.752 -2.249 1.00 87.75 95 GLY A CA 1
ATOM 712 C C . GLY A 1 95 ? -12.662 16.960 -1.500 1.00 87.75 95 GLY A C 1
ATOM 713 O O . GLY A 1 95 ? -12.672 17.462 -0.377 1.00 87.75 95 GLY A O 1
ATOM 714 N N . LYS A 1 96 ? -11.529 16.573 -2.103 1.00 88.81 96 LYS A N 1
ATOM 715 C CA . LYS A 1 96 ? -10.197 16.562 -1.485 1.00 88.81 96 LYS A CA 1
ATOM 716 C C . LYS A 1 96 ? -10.115 15.742 -0.194 1.00 88.81 96 LYS A C 1
ATOM 718 O O . LYS A 1 96 ? -9.275 16.038 0.664 1.00 88.81 96 LYS A O 1
ATOM 723 N N . GLU A 1 97 ? -10.980 14.744 -0.029 1.00 91.44 97 GLU A N 1
ATOM 724 C CA . GLU A 1 97 ? -10.889 13.797 1.080 1.00 91.44 97 GLU A CA 1
ATOM 725 C C . GLU A 1 97 ? -9.717 12.832 0.825 1.00 91.44 97 GLU A C 1
ATOM 727 O O . GLU A 1 97 ? -9.588 12.286 -0.268 1.00 91.44 97 GLU A O 1
ATOM 732 N N . THR A 1 98 ? -8.834 12.639 1.811 1.00 91.50 98 THR A N 1
ATOM 733 C CA . THR A 1 98 ? -7.666 11.742 1.701 1.00 91.50 98 THR A CA 1
ATOM 734 C C . THR A 1 98 ? -7.450 10.954 2.985 1.00 91.50 98 THR A C 1
ATOM 736 O O . THR A 1 98 ? -7.856 11.392 4.067 1.00 91.50 98 THR A O 1
ATOM 739 N N . LEU A 1 99 ? -6.771 9.805 2.890 1.00 93.69 99 LEU A N 1
ATOM 740 C CA . LEU A 1 99 ? -6.415 9.005 4.065 1.00 93.69 99 LEU A CA 1
ATOM 741 C C . LEU A 1 99 ? -5.498 9.778 5.023 1.00 93.69 99 LEU A C 1
ATOM 743 O O . LEU A 1 99 ? -5.674 9.665 6.234 1.00 93.69 99 LEU A O 1
ATOM 747 N N . LYS A 1 100 ? -4.585 10.614 4.499 1.00 93.19 100 LYS A N 1
ATOM 748 C CA . LYS A 1 100 ? -3.759 11.544 5.295 1.00 93.19 100 LYS A CA 1
ATOM 749 C C . LYS A 1 100 ? -4.635 12.441 6.169 1.00 93.19 100 LYS A C 1
ATOM 751 O O . LYS A 1 100 ? -4.488 12.433 7.386 1.00 93.19 100 LYS A O 1
ATOM 756 N N . LYS A 1 101 ? -5.576 13.175 5.565 1.00 93.81 101 LYS A N 1
ATOM 757 C CA . LYS A 1 101 ? -6.458 14.105 6.292 1.00 93.81 101 LYS A CA 1
ATOM 758 C C . LYS A 1 101 ? -7.365 13.385 7.281 1.00 93.81 101 LYS A C 1
ATOM 760 O O . LYS A 1 101 ? -7.611 13.895 8.369 1.00 93.81 101 LYS A O 1
ATOM 765 N N . LEU A 1 102 ? -7.859 12.200 6.919 1.00 96.44 102 LEU A N 1
ATOM 766 C CA . LEU A 1 102 ? -8.670 11.387 7.820 1.00 96.44 102 LEU A CA 1
ATOM 767 C C . LEU A 1 102 ? -7.864 10.949 9.048 1.00 96.44 102 LEU A C 1
ATOM 769 O O . LEU A 1 102 ? -8.337 11.073 10.175 1.00 96.44 102 LEU A O 1
ATOM 773 N N . TYR A 1 103 ? -6.652 10.436 8.834 1.00 96.62 103 TYR A N 1
ATOM 774 C CA . TYR A 1 103 ? -5.787 9.952 9.906 1.00 96.62 103 TYR A CA 1
ATOM 775 C C . TYR A 1 103 ? -5.303 11.091 10.815 1.00 96.62 103 TYR A C 1
ATOM 777 O O . TYR A 1 103 ? -5.285 10.932 12.034 1.00 96.62 103 TYR A O 1
ATOM 785 N N . SER A 1 104 ? -4.978 12.253 10.240 1.00 95.06 104 SER A N 1
ATOM 786 C CA . SER A 1 104 ? -4.595 13.470 10.973 1.00 95.06 104 SER A CA 1
ATOM 787 C C . SER A 1 104 ? -5.773 14.191 11.645 1.00 95.06 104 SER A C 1
ATOM 789 O O . SER A 1 104 ? -5.560 15.194 12.319 1.00 95.06 104 SER A O 1
ATOM 791 N N . ALA A 1 105 ? -7.001 13.679 11.494 1.00 95.81 105 ALA A N 1
ATOM 792 C CA . ALA A 1 105 ? -8.244 14.277 11.989 1.00 95.81 105 ALA A CA 1
ATOM 793 C C . ALA A 1 105 ? -8.586 15.665 11.400 1.00 95.81 105 ALA A C 1
ATOM 795 O O . ALA A 1 105 ? -9.406 16.389 11.964 1.00 95.81 105 ALA A O 1
ATOM 796 N N . ASP A 1 106 ? -8.026 16.009 10.236 1.00 95.06 106 ASP A N 1
ATOM 797 C CA . ASP A 1 106 ? -8.374 17.218 9.474 1.00 95.06 106 ASP A CA 1
ATOM 798 C C . ASP A 1 106 ? -9.768 17.107 8.834 1.00 95.06 106 ASP A C 1
ATOM 800 O O . ASP A 1 106 ? -10.448 18.109 8.606 1.00 95.06 106 ASP A O 1
ATOM 804 N N . ILE A 1 107 ? -10.209 15.876 8.549 1.00 96.75 107 ILE A N 1
ATOM 805 C CA . ILE A 1 107 ? -11.585 15.557 8.158 1.00 96.75 107 ILE A CA 1
ATOM 806 C C . ILE A 1 107 ? -12.161 14.487 9.095 1.00 96.75 107 ILE A C 1
ATOM 808 O O . ILE A 1 107 ? -11.444 13.574 9.504 1.00 96.75 107 ILE A O 1
ATOM 812 N N . PRO A 1 108 ? -13.464 14.544 9.420 1.00 97.75 108 PRO A N 1
ATOM 813 C CA . PRO A 1 108 ? -14.066 13.595 10.356 1.00 97.75 108 PRO A CA 1
ATOM 814 C C . PRO A 1 108 ? -14.337 12.217 9.735 1.00 97.75 108 PRO A C 1
ATOM 816 O O . PRO A 1 108 ? -14.456 11.231 10.459 1.00 97.75 108 PRO A O 1
ATOM 819 N N . ALA A 1 109 ? -14.484 12.148 8.410 1.00 97.56 109 ALA A N 1
ATOM 820 C CA . ALA A 1 109 ? -14.761 10.921 7.676 1.00 97.56 109 ALA A CA 1
ATOM 821 C C . ALA A 1 109 ? -14.383 11.065 6.193 1.00 97.56 109 ALA A C 1
ATOM 823 O O . ALA A 1 109 ? -14.366 12.182 5.675 1.00 97.56 109 ALA A O 1
ATOM 824 N N . ILE A 1 110 ? -14.123 9.934 5.537 1.00 95.44 110 ILE A N 1
ATOM 825 C CA . ILE A 1 110 ? -13.824 9.802 4.106 1.00 95.44 110 ILE A CA 1
ATOM 826 C C . ILE A 1 110 ? -14.931 9.021 3.402 1.00 95.44 110 ILE A C 1
ATOM 828 O O . ILE A 1 110 ? -15.486 8.079 3.969 1.00 95.44 110 ILE A O 1
ATOM 832 N N . SER A 1 111 ? -15.249 9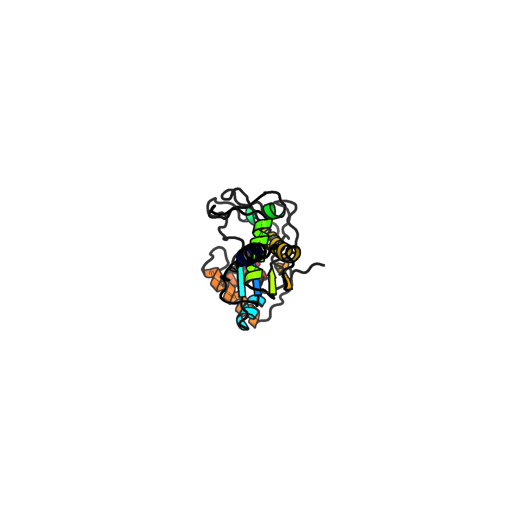.395 2.172 1.00 94.31 111 SER A N 1
ATOM 833 C CA . SER A 1 111 ? -16.231 8.709 1.332 1.00 94.31 111 SER A CA 1
ATOM 834 C C . SER A 1 111 ? -15.547 7.710 0.399 1.00 94.31 111 SER A C 1
ATOM 836 O O . SER A 1 111 ? -14.435 7.951 -0.067 1.00 94.31 111 SER A O 1
ATOM 838 N N . SER A 1 112 ? -16.206 6.591 0.093 1.00 91.62 112 SER A N 1
ATOM 839 C CA . SER A 1 112 ? -15.768 5.724 -1.004 1.00 91.62 112 SER A CA 1
ATOM 840 C C . SER A 1 112 ? -15.865 6.471 -2.338 1.00 91.62 112 SER A C 1
ATOM 842 O O . SER A 1 112 ? -16.707 7.354 -2.501 1.00 91.62 112 SER A O 1
ATOM 844 N N . THR A 1 113 ? -15.024 6.114 -3.312 1.00 86.88 113 THR A N 1
ATOM 845 C CA . THR A 1 113 ? -14.976 6.779 -4.631 1.00 86.88 113 THR A CA 1
ATOM 846 C C . THR A 1 113 ? -16.294 6.685 -5.404 1.00 86.88 113 THR A C 1
ATOM 848 O O . THR A 1 113 ? -16.620 7.577 -6.180 1.00 86.88 113 THR A O 1
ATOM 851 N N . ASP A 1 114 ? -17.095 5.644 -5.154 1.00 87.25 114 ASP A N 1
ATOM 852 C CA . ASP A 1 114 ? -18.451 5.485 -5.695 1.00 87.25 114 ASP A CA 1
ATOM 853 C C . ASP A 1 114 ? -19.535 6.261 -4.914 1.00 87.25 114 ASP A C 1
ATOM 855 O O . ASP A 1 114 ? -20.719 6.188 -5.250 1.00 87.25 114 ASP A O 1
ATOM 859 N N . GLY A 1 115 ? -19.146 6.972 -3.851 1.00 88.38 115 GLY A N 1
ATOM 860 C CA . GLY A 1 115 ? -20.008 7.780 -2.991 1.00 88.38 115 GLY A CA 1
ATOM 861 C C . GLY A 1 115 ? -20.988 6.988 -2.120 1.00 88.38 115 GLY A C 1
ATOM 862 O O . GLY A 1 115 ? -21.861 7.590 -1.496 1.00 88.38 115 GLY A O 1
ATOM 863 N N . ARG A 1 116 ? -20.902 5.651 -2.081 1.00 92.25 116 ARG A N 1
ATOM 864 C CA . ARG A 1 116 ? -21.906 4.808 -1.406 1.00 92.25 116 ARG A CA 1
ATOM 865 C C . ARG A 1 116 ? -21.683 4.643 0.087 1.00 92.25 116 ARG A C 1
ATOM 867 O O . ARG A 1 116 ? -22.645 4.405 0.812 1.00 92.25 116 ARG A O 1
ATOM 874 N N . ASN A 1 117 ? -20.438 4.728 0.538 1.00 94.75 117 ASN A N 1
ATOM 875 C CA . ASN A 1 117 ? -20.071 4.533 1.931 1.00 94.75 117 ASN A CA 1
ATOM 876 C C . ASN A 1 117 ? -19.255 5.717 2.432 1.00 94.75 117 ASN A C 1
ATOM 878 O O . ASN A 1 117 ? -18.581 6.400 1.663 1.00 94.75 117 ASN A O 1
ATOM 882 N N . ARG A 1 118 ? -19.304 5.938 3.743 1.00 96.31 118 ARG A N 1
ATOM 883 C CA . ARG A 1 118 ? -18.530 6.966 4.428 1.00 96.31 118 ARG A CA 1
ATOM 884 C C . ARG A 1 118 ? -18.006 6.390 5.735 1.00 96.31 118 ARG A C 1
ATOM 886 O O . ARG A 1 118 ? -18.776 5.774 6.464 1.00 96.31 118 ARG A O 1
ATOM 893 N N . TYR A 1 119 ? -16.721 6.587 6.005 1.00 97.12 119 TYR A N 1
ATOM 894 C CA . TYR A 1 119 ? -16.018 5.978 7.128 1.00 97.12 119 TYR A CA 1
ATOM 895 C C . TYR A 1 119 ? -15.238 7.018 7.923 1.00 97.12 119 TYR A C 1
ATOM 897 O O . TYR A 1 119 ? -14.477 7.807 7.367 1.00 97.12 119 TYR A O 1
ATOM 905 N N . THR A 1 120 ? -15.377 6.983 9.239 1.00 98.44 120 THR A N 1
ATOM 906 C CA . THR A 1 120 ? -14.424 7.588 10.173 1.00 98.44 120 THR A CA 1
ATOM 907 C C . THR A 1 120 ? -13.136 6.758 10.239 1.00 98.44 120 THR A C 1
ATOM 909 O O . THR A 1 120 ? -13.104 5.588 9.849 1.00 98.44 120 THR A O 1
ATOM 912 N N . VAL A 1 121 ? -12.059 7.323 10.800 1.00 98.25 121 VAL A N 1
ATOM 913 C CA . VAL A 1 121 ? -10.814 6.563 11.026 1.00 98.25 121 VAL A CA 1
ATOM 914 C C . VAL A 1 121 ? -11.038 5.358 11.951 1.00 98.25 121 VAL A C 1
ATOM 916 O O . VAL A 1 121 ? -10.448 4.301 11.744 1.00 98.25 121 VAL A O 1
ATOM 919 N N . ALA A 1 122 ? -11.924 5.489 12.945 1.00 98.44 122 ALA A N 1
ATOM 920 C CA . ALA A 1 122 ? -12.262 4.409 13.866 1.00 98.44 122 ALA A CA 1
ATOM 921 C C . ALA A 1 122 ? -12.983 3.259 13.146 1.00 98.44 122 ALA A C 1
ATOM 923 O O . ALA A 1 122 ? -12.627 2.100 13.340 1.00 98.44 122 ALA A O 1
ATOM 924 N N . GLU A 1 123 ? -13.929 3.576 12.259 1.00 98.25 123 GLU A N 1
ATOM 925 C CA . GLU A 1 123 ? -14.638 2.568 11.465 1.00 98.25 123 GLU A CA 1
ATOM 926 C C . GLU A 1 123 ? -13.707 1.866 10.469 1.00 98.25 123 GLU A C 1
ATOM 928 O O . GLU A 1 123 ? -13.807 0.652 10.304 1.00 98.25 123 GLU A O 1
ATOM 933 N N . LEU A 1 124 ? -12.747 2.572 9.857 1.00 97.44 124 LEU A N 1
ATOM 934 C CA . LEU A 1 124 ? -11.725 1.914 9.030 1.00 97.44 124 LEU A CA 1
ATOM 935 C C . LEU A 1 124 ? -10.851 0.959 9.853 1.00 97.44 124 LEU A C 1
ATOM 937 O O . LEU A 1 124 ? -10.599 -0.167 9.418 1.00 97.44 124 LEU A O 1
ATOM 941 N N . LYS A 1 125 ? -10.430 1.361 11.061 1.00 98.62 125 LYS A N 1
ATOM 942 C CA . LYS A 1 125 ? -9.710 0.470 11.988 1.00 98.62 125 LYS A CA 1
ATOM 943 C C . LYS A 1 125 ? -10.560 -0.755 12.359 1.00 98.62 125 LYS A C 1
ATOM 945 O O . LYS A 1 125 ? -10.026 -1.862 12.433 1.00 98.62 125 LYS A O 1
ATOM 950 N N . ASP A 1 126 ? -11.873 -0.595 12.530 1.00 98.25 126 ASP A N 1
ATOM 951 C CA . ASP A 1 126 ? -12.803 -1.703 12.793 1.00 98.25 126 ASP A CA 1
ATOM 952 C C . ASP A 1 126 ? -12.954 -2.650 11.591 1.00 98.25 126 ASP A C 1
ATOM 954 O O . ASP A 1 126 ? -12.980 -3.872 11.773 1.00 98.25 126 ASP A O 1
ATOM 958 N N . VAL A 1 127 ? -12.986 -2.127 10.361 1.00 96.69 127 VAL A N 1
ATOM 959 C CA . VAL A 1 127 ? -12.973 -2.942 9.132 1.00 96.69 127 VAL A CA 1
ATOM 960 C C . VAL A 1 127 ? -11.680 -3.756 9.042 1.00 96.69 127 VAL A C 1
ATOM 962 O O . VAL A 1 127 ? -11.734 -4.971 8.835 1.00 96.69 127 VAL A O 1
ATOM 965 N N . VAL A 1 128 ? -10.524 -3.126 9.271 1.00 98.06 128 VAL A N 1
ATOM 966 C CA . VAL A 1 128 ? -9.221 -3.812 9.303 1.00 98.06 128 VAL A CA 1
ATOM 967 C C . VAL A 1 128 ? -9.209 -4.916 10.362 1.00 98.06 128 VAL A C 1
ATOM 969 O O . VAL A 1 128 ? -8.860 -6.060 10.061 1.00 98.06 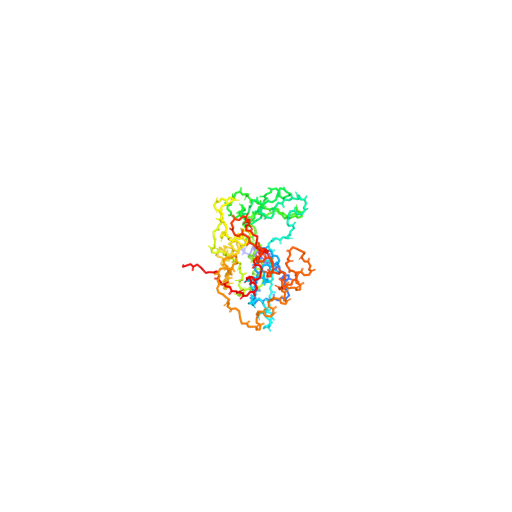128 VAL A O 1
ATOM 972 N N . ALA A 1 129 ? -9.639 -4.609 11.588 1.00 97.94 129 ALA A N 1
ATOM 973 C CA . ALA A 1 129 ? -9.712 -5.581 12.677 1.00 97.94 129 ALA A CA 1
ATOM 974 C C . ALA A 1 129 ? -10.657 -6.748 12.349 1.00 97.94 129 ALA A C 1
ATOM 976 O O . ALA A 1 129 ? -10.347 -7.901 12.651 1.00 97.94 129 ALA A O 1
ATOM 977 N N . THR A 1 130 ? -11.774 -6.470 11.675 1.00 96.56 130 THR A N 1
ATOM 978 C CA . THR A 1 130 ? -12.733 -7.485 11.221 1.00 96.56 130 THR A CA 1
ATOM 979 C C . THR A 1 130 ? -12.108 -8.421 10.187 1.00 96.56 130 THR A C 1
ATOM 981 O O . THR A 1 130 ? -12.204 -9.643 10.328 1.00 96.56 130 THR A O 1
ATOM 984 N N . ILE A 1 131 ? -11.412 -7.877 9.182 1.00 96.62 131 ILE A N 1
ATOM 985 C CA . ILE A 1 131 ? -10.689 -8.673 8.180 1.00 96.62 131 ILE A CA 1
ATOM 986 C C . ILE A 1 131 ? -9.647 -9.560 8.867 1.00 96.62 131 ILE A C 1
ATOM 988 O O . ILE A 1 131 ? -9.645 -10.777 8.672 1.00 96.62 131 ILE A O 1
ATOM 992 N N . LEU A 1 132 ? -8.799 -8.977 9.716 1.00 97.25 132 LEU A N 1
ATOM 993 C CA . LEU A 1 132 ? -7.756 -9.705 10.438 1.00 97.25 132 LEU A CA 1
ATOM 994 C C . LEU A 1 132 ? -8.330 -10.794 11.354 1.00 97.25 132 LEU A C 1
ATOM 996 O O . LEU A 1 132 ? -7.788 -11.901 11.401 1.00 97.25 132 LEU A O 1
ATOM 1000 N N . GLY A 1 133 ? -9.449 -10.516 12.028 1.00 95.12 133 GLY A N 1
ATOM 1001 C CA . GLY A 1 133 ? -10.159 -11.461 12.885 1.00 95.12 133 GLY A CA 1
ATOM 1002 C C . GLY A 1 133 ? -10.726 -12.651 12.110 1.00 95.12 133 GLY A C 1
ATOM 1003 O O . GLY A 1 133 ? -10.479 -13.801 12.481 1.00 95.12 133 GLY A O 1
ATOM 1004 N N . PHE A 1 134 ? -11.417 -12.405 10.991 1.00 95.38 134 PHE A N 1
ATOM 1005 C CA . PHE A 1 134 ? -11.918 -13.482 10.130 1.00 95.38 134 PHE A CA 1
ATOM 1006 C C . PHE A 1 134 ? -10.790 -14.315 9.527 1.00 95.38 134 PHE A C 1
ATOM 1008 O O . PHE A 1 134 ? -10.890 -15.543 9.459 1.00 95.38 134 PHE A O 1
ATOM 1015 N N . ARG A 1 135 ? -9.701 -13.656 9.122 1.00 95.31 135 ARG A N 1
ATOM 1016 C CA . ARG A 1 135 ? -8.512 -14.322 8.595 1.00 95.31 135 ARG A CA 1
ATOM 1017 C C . ARG A 1 135 ? -7.737 -15.073 9.660 1.00 95.31 135 ARG A C 1
ATOM 1019 O O . ARG A 1 135 ? -7.069 -16.034 9.303 1.00 95.31 135 ARG A O 1
ATOM 1026 N N . ARG A 1 136 ? -7.799 -14.678 10.935 1.00 94.56 136 ARG A N 1
ATOM 1027 C CA . ARG A 1 136 ? -6.862 -15.129 11.984 1.00 94.56 136 ARG A CA 1
ATOM 1028 C C . ARG A 1 136 ? -5.413 -14.999 11.498 1.00 94.56 136 ARG A C 1
ATOM 1030 O O . ARG A 1 136 ? -4.648 -15.966 11.546 1.00 94.56 136 ARG A O 1
ATOM 1037 N N . ALA A 1 137 ? -5.100 -13.842 10.913 1.00 90.94 137 ALA A N 1
ATOM 1038 C CA . ALA A 1 137 ? -3.813 -13.582 10.276 1.00 90.94 137 ALA A CA 1
ATOM 1039 C C . ALA A 1 137 ? -2.665 -13.803 11.271 1.00 90.94 137 ALA A C 1
ATOM 1041 O O . ALA A 1 137 ? -2.779 -13.437 12.438 1.00 90.94 137 ALA A O 1
ATOM 1042 N N . LYS A 1 138 ? -1.568 -14.415 10.814 1.00 94.19 138 LYS A N 1
ATOM 1043 C CA . LYS A 1 138 ? -0.342 -14.548 11.620 1.00 94.19 138 LYS A CA 1
ATOM 1044 C C . LYS A 1 138 ? 0.713 -13.550 11.175 1.00 94.19 138 LYS A C 1
ATOM 1046 O O . LYS A 1 138 ? 1.376 -12.961 12.020 1.00 94.19 138 LYS A O 1
ATOM 1051 N N . ASP A 1 139 ? 0.799 -13.343 9.866 1.00 98.00 139 ASP A N 1
ATOM 1052 C CA . ASP A 1 139 ? 1.698 -12.386 9.242 1.00 98.00 139 ASP A CA 1
ATOM 1053 C C . ASP A 1 139 ? 0.862 -11.206 8.722 1.00 98.00 139 ASP A C 1
ATOM 1055 O O . ASP A 1 139 ? -0.028 -11.372 7.887 1.00 98.00 139 ASP A O 1
ATOM 1059 N N . ILE A 1 140 ? 1.115 -10.007 9.237 1.00 98.56 140 ILE A N 1
ATOM 1060 C CA . ILE A 1 140 ? 0.430 -8.772 8.850 1.00 98.56 140 ILE A CA 1
ATOM 1061 C C . ILE A 1 140 ? 1.463 -7.906 8.140 1.00 98.56 140 ILE A C 1
ATOM 1063 O O . ILE A 1 140 ? 2.456 -7.495 8.735 1.00 98.56 140 ILE A O 1
ATOM 1067 N N . ARG A 1 141 ? 1.269 -7.670 6.848 1.00 98.56 141 ARG A N 1
ATOM 1068 C CA . ARG A 1 141 ? 2.227 -6.969 5.993 1.00 98.56 141 ARG A CA 1
ATOM 1069 C C . ARG A 1 141 ? 1.639 -5.610 5.639 1.00 98.56 141 ARG A C 1
ATOM 1071 O O . ARG A 1 141 ? 0.519 -5.545 5.145 1.00 98.56 141 ARG A O 1
ATOM 1078 N N . VAL A 1 142 ? 2.364 -4.542 5.936 1.00 98.62 142 VAL A N 1
ATOM 1079 C CA . VAL A 1 142 ? 1.931 -3.152 5.718 1.00 98.62 142 VAL A CA 1
ATOM 1080 C C . VAL A 1 142 ? 3.009 -2.399 4.950 1.00 98.62 142 VAL A C 1
ATOM 1082 O O . VAL A 1 142 ? 4.145 -2.852 4.898 1.00 98.62 142 VAL A O 1
ATOM 1085 N N . LEU A 1 143 ? 2.686 -1.265 4.343 1.00 97.62 143 LEU A N 1
ATOM 1086 C CA . LEU A 1 143 ? 3.694 -0.394 3.727 1.00 97.62 143 LEU A CA 1
ATOM 1087 C C . LEU A 1 143 ? 4.458 0.397 4.806 1.00 97.62 143 LEU A C 1
ATOM 1089 O O . LEU A 1 143 ? 4.531 -0.041 5.963 1.00 97.62 143 LEU A O 1
ATOM 1093 N N . ASP A 1 144 ? 5.068 1.523 4.451 1.00 94.62 144 ASP A N 1
ATOM 1094 C CA . ASP A 1 144 ? 5.912 2.265 5.383 1.00 94.62 144 ASP A CA 1
ATOM 1095 C C . ASP A 1 144 ? 5.075 3.022 6.429 1.00 94.62 144 ASP A C 1
ATOM 1097 O O . ASP A 1 144 ? 4.591 4.130 6.215 1.00 94.62 144 ASP A O 1
ATOM 11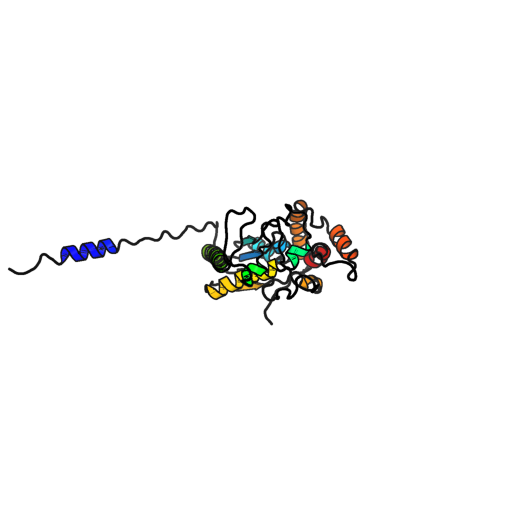01 N N . TYR A 1 145 ? 4.881 2.402 7.595 1.00 94.81 145 TYR A N 1
ATOM 1102 C CA . TYR A 1 145 ? 4.198 3.021 8.735 1.00 94.81 145 TYR A CA 1
ATOM 1103 C C . TYR A 1 145 ? 5.131 3.865 9.611 1.00 94.81 145 TYR A C 1
ATOM 1105 O O . TYR A 1 145 ? 4.656 4.502 10.561 1.00 94.81 145 TYR A O 1
ATOM 1113 N N . VAL A 1 146 ? 6.443 3.820 9.363 1.00 92.62 146 VAL A N 1
ATOM 1114 C CA . VAL A 1 146 ? 7.462 4.497 10.175 1.00 92.62 146 VAL A CA 1
ATOM 1115 C C . VAL A 1 146 ? 7.663 5.917 9.673 1.00 92.62 146 VAL A C 1
ATOM 1117 O O . VAL A 1 146 ? 7.849 6.816 10.495 1.00 92.62 146 VAL A O 1
ATOM 1120 N N . ASP A 1 147 ? 7.542 6.127 8.363 1.00 89.81 147 ASP A N 1
ATOM 1121 C CA . ASP A 1 147 ? 7.682 7.449 7.768 1.00 89.81 147 ASP A CA 1
ATOM 1122 C C . ASP A 1 147 ? 6.618 8.447 8.272 1.00 89.81 147 ASP A C 1
ATOM 1124 O O . ASP A 1 147 ? 5.590 8.093 8.874 1.00 89.81 147 ASP A O 1
ATOM 1128 N N . SER A 1 148 ? 6.905 9.730 8.088 1.00 86.38 148 SER A N 1
ATOM 1129 C CA . SER A 1 148 ? 6.070 10.853 8.499 1.00 86.38 148 SER A CA 1
ATOM 1130 C C . SER A 1 148 ? 5.344 11.460 7.306 1.00 86.38 148 SER A C 1
ATOM 1132 O O . SER A 1 148 ? 5.790 11.376 6.168 1.00 86.38 148 SER A O 1
ATOM 1134 N N . PHE A 1 149 ? 4.210 12.111 7.562 1.00 85.38 149 PHE A N 1
ATOM 1135 C CA . PHE A 1 149 ? 3.572 12.907 6.521 1.00 85.38 149 PHE A CA 1
ATOM 1136 C C . PHE A 1 149 ? 4.388 14.158 6.224 1.00 85.38 149 PHE A C 1
ATOM 1138 O O . PHE A 1 149 ? 4.945 14.767 7.140 1.00 85.38 149 PHE A O 1
ATOM 1145 N N . SER A 1 150 ? 4.345 14.600 4.967 1.00 71.12 150 SER A N 1
ATOM 1146 C CA . SER A 1 150 ? 4.850 15.921 4.610 1.00 71.12 150 SER A CA 1
ATOM 1147 C C . SER A 1 150 ? 4.191 17.009 5.445 1.00 71.12 150 SER A C 1
ATOM 1149 O O . SER A 1 150 ? 2.957 17.059 5.548 1.00 71.12 150 SER A O 1
ATOM 1151 N N . VAL A 1 151 ? 5.025 17.890 5.999 1.00 65.38 151 VAL A N 1
ATOM 1152 C CA . VAL A 1 151 ? 4.594 19.068 6.762 1.00 65.38 151 VAL A CA 1
ATOM 1153 C C . VAL A 1 151 ? 3.995 20.128 5.834 1.00 65.38 151 VAL A C 1
ATOM 1155 O O . VAL A 1 151 ? 3.100 20.861 6.249 1.00 65.38 151 VAL A O 1
ATOM 1158 N N . THR A 1 152 ? 4.445 20.195 4.577 1.00 63.31 152 THR A N 1
ATOM 1159 C CA . THR A 1 152 ? 3.894 21.094 3.553 1.00 63.31 152 THR A CA 1
ATOM 1160 C C . THR A 1 152 ? 3.405 20.304 2.344 1.00 63.31 152 THR A C 1
ATOM 1162 O O . THR A 1 152 ? 3.868 19.202 2.066 1.00 63.31 152 THR A O 1
ATOM 1165 N N . ASP A 1 153 ? 2.462 20.860 1.595 1.00 61.06 153 ASP A N 1
ATOM 1166 C CA . ASP A 1 153 ? 1.931 20.209 0.393 1.00 61.06 153 ASP A CA 1
ATOM 1167 C C . ASP A 1 153 ? 2.853 20.375 -0.838 1.00 61.06 153 ASP A C 1
ATOM 1169 O O . ASP A 1 153 ? 2.416 20.081 -1.951 1.00 61.06 153 ASP A O 1
ATOM 1173 N N . THR A 1 154 ? 4.086 20.884 -0.670 1.00 56.06 154 THR A N 1
ATOM 1174 C CA . THR A 1 154 ? 4.945 21.301 -1.797 1.00 56.06 154 THR A CA 1
ATOM 1175 C C . THR A 1 154 ? 6.445 21.003 -1.692 1.00 56.06 154 THR A C 1
ATOM 1177 O O . THR A 1 154 ? 7.099 21.094 -2.725 1.00 56.06 154 THR A O 1
ATOM 1180 N N . ASP A 1 155 ? 7.026 20.655 -0.533 1.00 48.59 155 ASP A N 1
ATOM 1181 C CA . ASP A 1 155 ? 8.478 20.907 -0.358 1.00 48.59 155 ASP A CA 1
ATOM 1182 C C . ASP A 1 155 ? 9.383 19.718 -0.024 1.00 48.59 155 ASP A C 1
ATOM 1184 O O . ASP A 1 155 ? 10.526 19.950 0.375 1.00 48.59 155 ASP A O 1
ATOM 1188 N N . ASP A 1 156 ? 8.965 18.461 -0.187 1.00 54.31 156 ASP A N 1
ATOM 1189 C CA . ASP A 1 156 ? 9.875 17.368 0.173 1.00 54.31 156 ASP A CA 1
ATOM 1190 C C . ASP A 1 156 ? 9.920 16.220 -0.840 1.00 54.31 156 ASP A C 1
ATOM 1192 O O . ASP A 1 156 ? 9.166 15.250 -0.815 1.00 54.31 156 ASP A O 1
ATOM 1196 N N . VAL A 1 157 ? 10.906 16.354 -1.729 1.00 51.72 157 VAL A N 1
ATOM 1197 C CA . VAL A 1 157 ? 11.281 15.442 -2.821 1.00 51.72 157 VAL A CA 1
ATOM 1198 C C . VAL A 1 157 ? 11.781 14.075 -2.307 1.00 51.72 157 VAL A C 1
ATOM 1200 O O . VAL A 1 157 ? 12.143 13.204 -3.102 1.00 51.72 157 VAL A O 1
ATOM 1203 N N . GLN A 1 158 ? 11.878 13.874 -0.985 1.00 56.94 158 GLN A N 1
ATOM 1204 C CA . GLN A 1 158 ? 12.328 12.621 -0.370 1.00 56.94 158 GLN A CA 1
ATOM 1205 C C . GLN A 1 158 ? 11.236 11.822 0.344 1.00 56.94 158 GLN A C 1
ATOM 1207 O O . GLN A 1 158 ? 11.537 10.712 0.782 1.00 56.94 158 GLN A O 1
ATOM 1212 N N . LEU A 1 159 ? 10.009 12.333 0.431 1.00 72.56 159 LEU A N 1
ATOM 1213 C CA . LEU A 1 159 ? 8.965 11.702 1.235 1.00 72.56 159 LEU A CA 1
ATOM 1214 C C . LEU A 1 159 ? 8.312 10.504 0.569 1.00 72.56 159 LEU A C 1
ATOM 1216 O O . LEU A 1 159 ? 8.289 10.387 -0.650 1.00 72.56 159 LEU A O 1
ATOM 1220 N N . GLU A 1 160 ? 7.762 9.639 1.409 1.00 86.38 160 GLU A N 1
ATOM 1221 C CA . GLU A 1 160 ? 6.865 8.563 1.023 1.00 86.38 160 GLU A CA 1
ATOM 1222 C C . GLU A 1 160 ? 5.478 9.083 0.619 1.00 86.38 160 GLU A C 1
ATOM 1224 O O . GLU A 1 160 ? 4.929 10.009 1.232 1.00 86.38 160 GLU A O 1
ATOM 1229 N N . HIS A 1 161 ? 4.872 8.419 -0.367 1.00 89.00 161 HIS A N 1
ATOM 1230 C CA . HIS A 1 161 ? 3.500 8.675 -0.783 1.00 89.00 161 HIS A CA 1
ATOM 1231 C C . HIS A 1 161 ? 2.530 8.628 0.418 1.00 89.00 161 HIS A C 1
ATOM 1233 O O . HIS A 1 161 ? 2.385 7.619 1.117 1.00 89.00 161 HIS A O 1
ATOM 1239 N N . ALA A 1 162 ? 1.770 9.708 0.625 1.00 90.69 162 ALA A N 1
ATOM 1240 C CA . ALA A 1 162 ? 0.955 9.915 1.823 1.00 90.69 162 ALA A CA 1
ATOM 1241 C C . ALA A 1 162 ? -0.084 8.804 2.073 1.00 90.69 162 ALA A C 1
ATOM 1243 O O . ALA A 1 162 ? -0.302 8.414 3.221 1.00 90.69 162 ALA A O 1
ATOM 1244 N N . ASP A 1 163 ? -0.709 8.262 1.023 1.00 91.94 163 ASP A N 1
ATOM 1245 C CA . ASP A 1 163 ? -1.620 7.117 1.147 1.00 91.94 163 ASP A CA 1
ATOM 1246 C C . ASP A 1 163 ? -0.942 5.844 1.683 1.00 91.94 163 ASP A C 1
ATOM 1248 O O . ASP A 1 163 ? -1.563 5.114 2.462 1.00 91.94 163 ASP A O 1
ATOM 1252 N N . ARG A 1 164 ? 0.326 5.576 1.337 1.00 93.94 164 ARG A N 1
ATOM 1253 C CA . ARG A 1 164 ? 1.075 4.413 1.849 1.00 93.94 164 ARG A CA 1
ATOM 1254 C C . ARG A 1 164 ? 1.355 4.569 3.334 1.00 93.94 164 ARG A C 1
ATOM 1256 O O . ARG A 1 164 ? 1.068 3.656 4.108 1.00 93.94 164 ARG A O 1
ATOM 1263 N N . VAL A 1 165 ? 1.786 5.764 3.736 1.00 94.81 165 VAL A N 1
ATOM 1264 C CA . VAL A 1 165 ? 1.993 6.122 5.144 1.00 94.81 165 VAL A CA 1
ATOM 1265 C C . VAL A 1 165 ? 0.688 6.017 5.937 1.00 94.81 165 VAL A C 1
ATOM 1267 O O . VAL A 1 165 ? 0.634 5.360 6.978 1.00 94.81 165 VAL A O 1
ATOM 1270 N N . ALA A 1 166 ? -0.391 6.634 5.448 1.00 96.06 166 ALA A N 1
ATOM 1271 C CA . ALA A 1 166 ? -1.670 6.669 6.148 1.00 96.06 166 ALA A CA 1
ATOM 1272 C C . ALA A 1 166 ? -2.295 5.276 6.272 1.00 96.06 166 ALA A C 1
ATOM 1274 O O . ALA A 1 166 ? -2.696 4.880 7.367 1.00 96.06 166 ALA A O 1
ATOM 1275 N N . SER A 1 167 ? -2.352 4.515 5.176 1.00 97.25 167 SER A N 1
ATOM 1276 C CA . SER A 1 167 ? -2.937 3.171 5.179 1.00 97.25 167 SER A CA 1
ATOM 1277 C C . SER A 1 167 ? -2.152 2.225 6.094 1.00 97.25 167 SER A C 1
ATOM 1279 O O . SER A 1 167 ? -2.754 1.535 6.922 1.00 97.25 167 SER A O 1
ATOM 1281 N N . ALA A 1 168 ? -0.815 2.261 6.052 1.00 97.94 168 ALA A N 1
ATOM 1282 C CA . ALA A 1 168 ? 0.021 1.463 6.940 1.00 97.94 168 ALA A CA 1
ATOM 1283 C C . ALA A 1 168 ? -0.180 1.847 8.417 1.00 97.94 168 ALA A C 1
ATOM 1285 O O . ALA A 1 168 ? -0.385 0.963 9.254 1.00 97.94 168 ALA A O 1
ATOM 1286 N N . LYS A 1 169 ? -0.213 3.146 8.751 1.00 97.88 169 LYS A N 1
ATOM 1287 C CA . LYS A 1 169 ? -0.473 3.604 10.128 1.00 97.88 169 LYS A CA 1
ATOM 1288 C C . LYS A 1 169 ? -1.867 3.215 10.627 1.00 97.88 169 LYS A C 1
ATOM 1290 O O . LYS A 1 169 ? -1.978 2.744 11.757 1.00 97.88 169 LYS A O 1
ATOM 1295 N N . ILE A 1 170 ? -2.913 3.324 9.798 1.00 98.56 170 ILE A N 1
ATOM 1296 C CA . ILE A 1 170 ? -4.276 2.874 10.145 1.00 98.56 170 ILE A CA 1
ATOM 1297 C C . ILE A 1 170 ? -4.270 1.393 10.543 1.00 98.56 170 ILE A C 1
ATOM 1299 O O . ILE A 1 170 ? -4.858 1.031 11.564 1.00 98.56 170 ILE A O 1
ATOM 1303 N N . VAL A 1 171 ? -3.584 0.538 9.776 1.00 98.62 171 VAL A N 1
ATOM 1304 C CA . VAL A 1 171 ? -3.506 -0.901 10.068 1.00 98.62 171 VAL A CA 1
ATOM 1305 C C . VAL A 1 171 ? -2.724 -1.174 11.351 1.00 98.62 171 VAL A C 1
ATOM 1307 O O . VAL A 1 171 ? -3.192 -1.932 12.200 1.00 98.62 171 VAL A O 1
ATOM 1310 N N . VAL A 1 172 ? -1.555 -0.552 11.521 1.00 98.31 172 VAL A N 1
ATOM 1311 C CA . VAL A 1 172 ? -0.713 -0.730 12.717 1.00 98.31 172 VAL A CA 1
ATOM 1312 C C . VAL A 1 172 ? -1.442 -0.292 13.982 1.00 98.31 172 VAL A C 1
ATOM 1314 O O . VAL A 1 172 ? -1.417 -0.996 14.995 1.00 98.31 172 VAL A O 1
ATOM 1317 N N . ASP A 1 173 ? -2.138 0.836 13.918 1.00 98.38 173 ASP A N 1
ATOM 1318 C CA . ASP A 1 173 ? -2.968 1.314 15.010 1.00 98.38 173 ASP A CA 1
ATOM 1319 C C . ASP A 1 173 ? -4.131 0.367 15.305 1.00 98.38 173 ASP A C 1
ATOM 1321 O O . ASP A 1 173 ? -4.359 0.056 16.470 1.00 98.38 173 ASP A O 1
ATOM 1325 N N . ALA A 1 174 ? -4.834 -0.142 14.286 1.00 98.44 174 ALA A N 1
ATOM 1326 C CA . ALA A 1 174 ? -5.909 -1.115 14.481 1.00 98.44 174 ALA A CA 1
ATOM 1327 C C . ALA A 1 174 ? -5.400 -2.380 15.190 1.00 98.44 174 ALA A C 1
ATOM 1329 O O . ALA A 1 174 ? -6.021 -2.851 16.145 1.00 98.44 174 ALA A O 1
ATOM 1330 N N . VAL A 1 175 ? -4.243 -2.903 14.769 1.00 98.31 175 VAL A N 1
ATOM 1331 C CA . VAL A 1 175 ? -3.599 -4.065 15.400 1.00 98.31 175 VAL A CA 1
ATOM 1332 C C . VAL A 1 175 ? -3.288 -3.784 16.870 1.00 98.31 175 VAL A C 1
ATOM 1334 O O . VAL A 1 175 ? -3.632 -4.594 17.734 1.00 98.31 175 VAL A O 1
ATOM 1337 N N . ARG A 1 176 ? -2.684 -2.626 17.165 1.00 97.69 176 ARG A N 1
ATOM 1338 C CA . ARG A 1 176 ? -2.291 -2.225 18.523 1.00 97.69 176 ARG A CA 1
ATOM 1339 C C . ARG A 1 176 ? -3.498 -1.970 19.426 1.00 97.69 176 ARG A C 1
ATOM 1341 O O . ARG A 1 176 ? -3.570 -2.520 20.519 1.00 97.69 176 ARG A O 1
ATOM 1348 N N . GLU A 1 177 ? -4.437 -1.142 18.981 1.00 98.12 177 GLU A N 1
ATOM 1349 C CA . GLU A 1 177 ? -5.593 -0.686 19.764 1.00 98.12 177 GLU A CA 1
ATOM 1350 C C . GLU A 1 177 ? -6.595 -1.810 20.033 1.00 98.12 177 GLU A C 1
ATOM 1352 O O . GLU A 1 177 ? -7.212 -1.843 21.097 1.00 98.12 177 GLU A O 1
ATOM 1357 N N . LYS A 1 178 ? -6.755 -2.748 19.090 1.00 97.06 178 LYS A N 1
ATOM 1358 C CA . LYS A 1 178 ? -7.682 -3.881 19.223 1.00 97.06 178 LYS A CA 1
ATOM 1359 C C . LYS A 1 178 ? -7.016 -5.152 19.760 1.00 97.06 178 LYS A C 1
ATOM 1361 O O . LYS A 1 178 ? -7.698 -6.160 19.920 1.00 97.06 178 LYS A O 1
ATOM 1366 N N . GLY A 1 179 ? -5.708 -5.122 20.036 1.00 96.62 179 GLY A N 1
ATOM 1367 C CA . GLY A 1 179 ? -4.962 -6.272 20.553 1.00 96.62 179 GLY A CA 1
ATOM 1368 C C . GLY A 1 179 ? -4.968 -7.472 19.602 1.00 96.62 179 GLY A C 1
ATOM 1369 O O . GLY A 1 179 ? -5.107 -8.612 20.049 1.00 96.62 179 GLY A O 1
ATOM 1370 N N . ILE A 1 180 ? -4.869 -7.224 18.292 1.00 96.62 180 ILE A N 1
ATOM 1371 C CA . ILE A 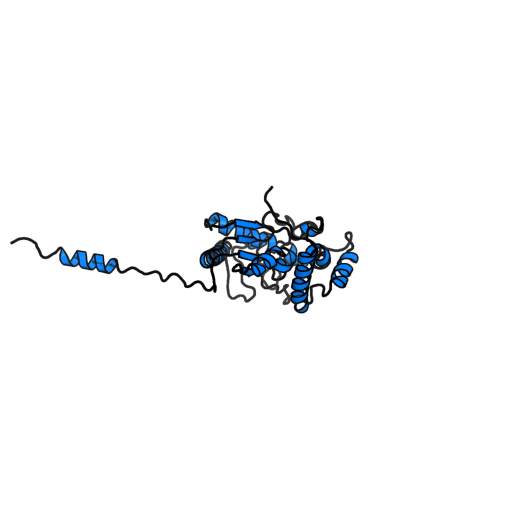1 180 ? -4.897 -8.288 17.284 1.00 96.62 180 ILE A CA 1
ATOM 1372 C C . ILE A 1 180 ? -3.592 -9.097 17.366 1.00 96.62 180 ILE A C 1
ATOM 1374 O O . ILE A 1 180 ? -2.510 -8.515 17.267 1.00 96.62 180 ILE A O 1
ATOM 1378 N N . PRO A 1 181 ? -3.652 -10.432 17.530 1.00 95.31 181 PRO A N 1
ATOM 1379 C CA . PRO A 1 181 ? -2.454 -11.260 17.540 1.00 95.31 181 PRO A CA 1
ATOM 1380 C C . PRO A 1 181 ? -1.849 -11.354 16.134 1.00 95.31 181 PRO A C 1
ATOM 1382 O O . PRO A 1 181 ? -2.573 -11.464 15.149 1.00 95.31 181 PRO A O 1
ATOM 1385 N N . GLY A 1 182 ? -0.520 -11.376 16.047 1.00 94.88 182 GLY A N 1
ATOM 1386 C CA . GLY A 1 182 ? 0.211 -11.525 14.789 1.00 94.88 182 GLY A CA 1
ATOM 1387 C C . GLY A 1 182 ? 1.508 -10.726 14.785 1.00 94.88 182 GLY A C 1
ATOM 1388 O O . GLY A 1 182 ? 1.798 -9.972 15.714 1.00 94.88 182 GLY A O 1
ATOM 1389 N N . THR A 1 183 ? 2.302 -10.901 13.736 1.00 97.12 183 THR A N 1
ATOM 1390 C CA . THR A 1 183 ? 3.529 -10.140 13.512 1.00 97.12 183 THR A CA 1
ATOM 1391 C C . THR A 1 183 ? 3.292 -9.118 12.416 1.00 97.12 183 THR A C 1
ATOM 1393 O O . THR A 1 183 ? 2.963 -9.482 11.289 1.00 97.12 183 THR A O 1
ATOM 1396 N N . VAL A 1 184 ? 3.483 -7.843 12.746 1.00 98.00 184 VAL A N 1
ATOM 1397 C CA . VAL A 1 184 ? 3.484 -6.760 11.762 1.00 98.00 184 VAL A CA 1
ATOM 1398 C C . VAL A 1 184 ? 4.867 -6.659 11.124 1.00 98.00 184 VAL A C 1
ATOM 1400 O O . VAL A 1 184 ? 5.867 -6.589 11.837 1.00 98.00 184 VAL A O 1
ATOM 1403 N N . LYS A 1 185 ? 4.923 -6.619 9.791 1.00 98.06 185 LYS A N 1
ATOM 1404 C CA . LYS A 1 185 ? 6.121 -6.271 9.022 1.00 98.06 185 LYS A CA 1
ATOM 1405 C C . LYS A 1 185 ? 5.808 -5.100 8.087 1.00 98.06 185 LYS A C 1
ATOM 1407 O O . LYS A 1 185 ? 4.924 -5.227 7.240 1.00 98.06 185 LYS A O 1
ATOM 1412 N N . GLY A 1 186 ? 6.531 -3.993 8.252 1.00 97.69 186 GLY A N 1
ATOM 1413 C CA . GLY A 1 186 ? 6.491 -2.844 7.347 1.00 97.69 186 GLY A CA 1
ATOM 1414 C C . GLY A 1 186 ? 7.494 -2.982 6.208 1.00 97.69 186 GLY A C 1
ATOM 1415 O O . GLY A 1 186 ? 8.537 -3.620 6.370 1.00 97.69 186 GLY A O 1
ATOM 1416 N N . TYR A 1 187 ? 7.195 -2.367 5.070 1.00 97.56 187 TYR A N 1
ATOM 1417 C CA . TYR A 1 187 ? 8.051 -2.357 3.883 1.00 97.56 187 TYR A CA 1
ATOM 1418 C C . TYR A 1 187 ? 8.381 -0.917 3.515 1.00 97.56 187 TYR A C 1
ATOM 1420 O O . TYR A 1 187 ? 7.489 -0.077 3.511 1.00 97.56 187 TYR A O 1
ATOM 1428 N N . ALA A 1 188 ? 9.653 -0.649 3.232 1.00 94.56 188 ALA A N 1
ATOM 1429 C CA . ALA A 1 188 ? 10.081 0.647 2.723 1.00 94.56 188 ALA A CA 1
ATOM 1430 C C . ALA A 1 188 ? 9.627 0.782 1.263 1.00 94.56 188 ALA A C 1
ATOM 1432 O O . ALA A 1 188 ? 9.787 -0.176 0.496 1.00 94.56 188 ALA A O 1
ATOM 1433 N N . CYS A 1 189 ? 9.112 1.952 0.876 1.00 93.88 189 CYS A N 1
ATOM 1434 C CA . CYS A 1 189 ? 8.652 2.198 -0.491 1.00 93.88 189 CYS A CA 1
ATOM 1435 C C . CYS A 1 189 ? 9.545 3.239 -1.181 1.00 93.88 189 CYS A C 1
ATOM 1437 O O . CYS A 1 189 ? 10.623 2.882 -1.652 1.00 93.88 189 CYS A O 1
ATOM 1439 N N . ASP A 1 190 ? 9.211 4.524 -1.209 1.00 89.88 190 ASP A N 1
ATOM 1440 C CA . ASP A 1 190 ? 9.933 5.501 -2.038 1.00 89.88 190 ASP A CA 1
ATOM 1441 C C . ASP A 1 190 ? 11.427 5.611 -1.692 1.00 89.88 190 ASP A C 1
ATOM 1443 O O . ASP A 1 190 ? 12.284 5.686 -2.585 1.00 89.88 190 ASP A O 1
ATOM 1447 N N . ALA A 1 191 ? 11.782 5.553 -0.404 1.00 88.00 191 ALA A N 1
ATOM 1448 C CA . ALA A 1 191 ? 13.169 5.622 0.070 1.00 88.00 191 ALA A CA 1
ATOM 1449 C C . ALA A 1 191 ? 14.071 4.522 -0.523 1.00 88.00 191 ALA A C 1
ATOM 1451 O O . ALA A 1 191 ? 15.294 4.683 -0.634 1.00 88.00 191 ALA A O 1
ATOM 1452 N N . LEU A 1 192 ? 13.478 3.408 -0.959 1.00 89.44 192 LEU A N 1
ATOM 1453 C CA . LEU A 1 192 ? 14.201 2.253 -1.471 1.00 89.44 192 LEU A CA 1
ATOM 1454 C C . LEU A 1 192 ? 14.976 2.574 -2.763 1.00 89.44 192 LEU A C 1
ATOM 1456 O O . LEU A 1 192 ? 15.991 1.927 -3.034 1.00 89.44 192 LEU A O 1
ATOM 1460 N N . ARG A 1 193 ? 14.573 3.604 -3.530 1.00 89.50 193 ARG A N 1
ATOM 1461 C CA . ARG A 1 193 ? 15.284 4.040 -4.751 1.00 89.50 193 ARG A CA 1
ATOM 1462 C C . ARG A 1 193 ? 16.748 4.405 -4.499 1.00 89.50 193 ARG A C 1
ATOM 1464 O O . ARG A 1 193 ? 17.586 4.226 -5.379 1.00 89.50 193 ARG A O 1
ATOM 1471 N N . ASN A 1 194 ? 17.059 4.845 -3.279 1.00 89.00 194 ASN A N 1
ATOM 1472 C CA . ASN A 1 194 ? 18.391 5.282 -2.863 1.00 89.00 194 ASN A CA 1
ATOM 1473 C C . ASN A 1 194 ? 19.233 4.156 -2.236 1.00 89.00 194 ASN A C 1
ATOM 1475 O O . ASN A 1 194 ? 20.403 4.359 -1.906 1.00 89.00 194 ASN A O 1
ATOM 1479 N N . LEU A 1 195 ? 18.663 2.962 -2.050 1.00 92.12 195 LEU A N 1
ATOM 1480 C CA . LEU A 1 195 ? 19.343 1.841 -1.405 1.00 92.12 195 LEU A CA 1
ATOM 1481 C C . LEU A 1 195 ? 20.112 0.984 -2.415 1.00 92.12 195 LEU A C 1
ATOM 1483 O O . LEU A 1 195 ? 20.020 1.158 -3.632 1.00 92.12 195 LEU A O 1
ATOM 1487 N N . LYS A 1 196 ? 20.904 0.029 -1.923 1.00 95.94 196 LYS A N 1
ATOM 1488 C CA . LYS A 1 196 ? 21.606 -0.934 -2.785 1.00 95.94 196 LYS A CA 1
ATOM 1489 C C . LYS A 1 196 ? 20.636 -2.003 -3.287 1.00 95.94 196 LYS A C 1
ATOM 1491 O O . LYS A 1 196 ? 19.659 -2.316 -2.623 1.00 95.94 196 LYS A O 1
ATOM 1496 N N . ASN A 1 197 ? 20.926 -2.595 -4.442 1.00 95.56 197 ASN A N 1
ATOM 1497 C CA . ASN A 1 197 ? 20.198 -3.783 -4.889 1.00 95.56 197 ASN A CA 1
ATOM 1498 C C . ASN A 1 197 ? 20.409 -4.912 -3.873 1.00 95.56 197 ASN A C 1
ATOM 1500 O O . ASN A 1 197 ? 21.553 -5.186 -3.498 1.00 95.56 197 ASN A O 1
ATOM 1504 N N . ASN A 1 198 ? 19.332 -5.574 -3.463 1.00 95.38 198 ASN A N 1
ATOM 1505 C CA . ASN A 1 198 ? 19.396 -6.679 -2.505 1.00 95.38 198 ASN A CA 1
ATOM 1506 C C . ASN A 1 198 ? 18.635 -7.936 -2.951 1.00 95.38 198 ASN A C 1
ATOM 1508 O O . ASN A 1 198 ? 18.710 -8.952 -2.265 1.00 95.38 198 ASN A O 1
ATOM 1512 N N . LEU A 1 199 ? 17.962 -7.905 -4.107 1.00 94.75 199 LEU A N 1
ATOM 1513 C CA . LEU A 1 199 ? 17.331 -9.093 -4.677 1.00 94.75 199 LEU A CA 1
ATOM 1514 C C . LEU A 1 199 ? 18.339 -9.941 -5.454 1.00 94.75 199 LEU A C 1
ATOM 1516 O O . LEU A 1 199 ? 19.122 -9.434 -6.260 1.00 94.75 199 LEU A O 1
ATOM 1520 N N . HIS A 1 200 ? 18.285 -11.256 -5.250 1.00 91.81 200 HIS A N 1
ATOM 1521 C CA . HIS A 1 200 ? 19.023 -12.210 -6.072 1.00 91.81 200 HIS A CA 1
ATOM 1522 C C . HIS A 1 200 ? 18.297 -12.489 -7.396 1.00 91.81 200 HIS A C 1
ATOM 1524 O O . HIS A 1 200 ? 17.085 -12.307 -7.514 1.00 91.81 200 HIS A O 1
ATOM 1530 N N . THR A 1 201 ? 19.022 -13.014 -8.390 1.00 91.00 201 THR A N 1
ATOM 1531 C CA . THR A 1 201 ? 18.523 -13.161 -9.769 1.00 91.00 201 THR A CA 1
ATOM 1532 C C . THR A 1 201 ? 17.170 -13.887 -9.888 1.00 91.00 201 THR A C 1
ATOM 1534 O O . THR A 1 201 ? 16.298 -13.351 -10.568 1.00 91.00 201 THR A O 1
ATOM 1537 N N . PRO A 1 202 ? 16.919 -15.042 -9.229 1.00 93.69 202 PRO A N 1
ATOM 1538 C CA . PRO A 1 202 ? 15.600 -15.681 -9.298 1.00 93.69 202 PRO A CA 1
ATOM 1539 C C . PRO A 1 202 ? 14.423 -14.821 -8.814 1.00 93.69 202 PRO A C 1
ATOM 1541 O O . PRO A 1 202 ? 13.382 -14.805 -9.470 1.00 93.69 202 PRO A O 1
ATOM 1544 N N . ASP A 1 203 ? 14.573 -14.111 -7.695 1.00 95.31 203 ASP A N 1
ATOM 1545 C CA . ASP A 1 203 ? 13.508 -13.274 -7.135 1.00 95.31 203 ASP A CA 1
ATOM 1546 C C . ASP A 1 203 ? 13.300 -12.024 -7.973 1.00 95.31 203 ASP A C 1
ATOM 1548 O O . ASP A 1 203 ? 12.163 -11.670 -8.273 1.00 95.31 203 ASP A O 1
ATOM 1552 N N . TYR A 1 204 ? 14.395 -11.420 -8.438 1.00 94.19 204 TYR A N 1
ATOM 1553 C CA . TYR A 1 204 ? 14.344 -10.310 -9.379 1.00 94.19 204 TYR A CA 1
ATOM 1554 C C . TYR A 1 204 ? 13.543 -10.674 -10.640 1.00 94.19 204 TYR A C 1
ATOM 1556 O O . TYR A 1 204 ? 12.636 -9.935 -11.019 1.00 94.19 204 TYR A O 1
ATOM 1564 N N . ILE A 1 205 ? 13.810 -11.844 -11.239 1.00 94.56 205 ILE A N 1
ATOM 1565 C CA . ILE A 1 205 ? 13.096 -12.322 -12.435 1.00 94.56 205 ILE A CA 1
ATOM 1566 C C . ILE A 1 205 ? 11.600 -12.487 -12.182 1.00 94.56 205 ILE A C 1
ATOM 1568 O O . ILE A 1 205 ? 10.784 -12.019 -12.976 1.00 94.56 205 ILE A O 1
ATOM 1572 N N . LYS A 1 206 ? 11.222 -13.134 -11.077 1.00 95.38 206 LYS A N 1
ATOM 1573 C CA . LYS A 1 206 ? 9.806 -13.344 -10.753 1.00 95.38 206 LYS A CA 1
ATOM 1574 C C . LYS A 1 206 ? 9.094 -12.031 -10.431 1.00 95.38 206 LYS A C 1
ATOM 1576 O O . LYS A 1 206 ? 7.956 -11.850 -10.855 1.00 95.38 206 LYS A O 1
ATOM 1581 N N . LYS A 1 207 ? 9.765 -11.117 -9.722 1.00 95.44 207 LYS A N 1
ATOM 1582 C CA . LYS A 1 207 ? 9.220 -9.808 -9.356 1.00 95.44 207 LYS A CA 1
ATOM 1583 C C . LYS A 1 207 ? 8.899 -8.974 -10.589 1.00 95.44 207 LYS A C 1
ATOM 1585 O O . LYS A 1 207 ? 7.758 -8.544 -10.731 1.00 95.44 207 LYS A O 1
ATOM 1590 N N . PHE A 1 208 ? 9.855 -8.785 -11.505 1.00 93.88 208 PHE A N 1
ATOM 1591 C CA . PHE A 1 208 ? 9.559 -7.991 -12.698 1.00 93.88 208 PHE A CA 1
ATOM 1592 C C . PHE A 1 208 ? 8.562 -8.698 -13.626 1.00 93.88 208 PHE A C 1
ATOM 1594 O O . PHE A 1 208 ? 7.757 -8.020 -14.251 1.00 93.88 208 PHE A O 1
ATOM 1601 N N . ALA A 1 209 ? 8.559 -10.037 -13.706 1.00 95.62 209 ALA A N 1
ATOM 1602 C CA . ALA A 1 209 ? 7.569 -10.763 -14.505 1.00 95.62 209 ALA A CA 1
ATOM 1603 C C . ALA A 1 209 ? 6.138 -10.536 -13.987 1.00 95.62 209 ALA A C 1
ATOM 1605 O O . ALA A 1 209 ? 5.242 -10.266 -14.781 1.00 95.62 209 ALA A O 1
ATOM 1606 N N . ALA A 1 210 ? 5.935 -10.587 -12.666 1.00 95.88 210 ALA A N 1
ATOM 1607 C CA . ALA A 1 210 ? 4.646 -10.279 -12.051 1.00 95.88 210 ALA A CA 1
ATOM 1608 C C . ALA A 1 210 ? 4.246 -8.808 -12.257 1.00 95.88 210 ALA A C 1
ATOM 1610 O O . ALA A 1 210 ? 3.100 -8.526 -12.595 1.00 95.88 210 ALA A O 1
ATOM 1611 N N . PHE A 1 211 ? 5.196 -7.879 -12.105 1.00 97.00 211 PHE A N 1
ATOM 1612 C CA . PHE A 1 211 ? 4.959 -6.458 -12.365 1.00 97.00 211 PHE A CA 1
ATOM 1613 C C . PHE A 1 211 ? 4.534 -6.194 -13.815 1.00 97.00 211 PHE A C 1
ATOM 1615 O O . PHE A 1 211 ? 3.544 -5.507 -14.040 1.00 97.00 211 PHE A O 1
ATOM 1622 N N . PHE A 1 212 ? 5.234 -6.755 -14.806 1.00 96.94 212 PHE A N 1
ATOM 1623 C CA . PHE A 1 212 ? 4.894 -6.510 -16.210 1.00 96.94 212 PHE A CA 1
ATOM 1624 C C . PHE A 1 2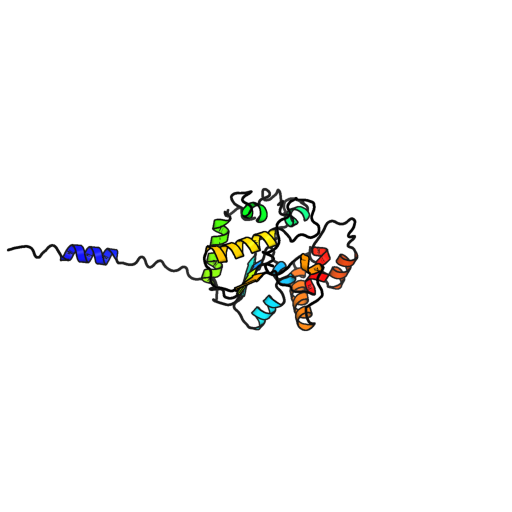12 ? 3.607 -7.203 -16.656 1.00 96.94 212 PHE A C 1
ATOM 1626 O O . PHE A 1 212 ? 3.026 -6.769 -17.643 1.00 96.94 212 PHE A O 1
ATOM 1633 N N . GLU A 1 213 ? 3.122 -8.226 -15.949 1.00 96.38 213 GLU A N 1
ATOM 1634 C CA . GLU A 1 213 ? 1.765 -8.733 -16.184 1.00 96.38 213 GLU A CA 1
ATOM 1635 C C . GLU A 1 213 ? 0.716 -7.689 -15.780 1.00 96.38 213 GLU A C 1
ATOM 1637 O O . GLU A 1 213 ? -0.187 -7.399 -16.558 1.00 96.38 213 GLU A O 1
ATOM 1642 N N . TYR A 1 214 ? 0.881 -7.058 -14.612 1.00 94.38 214 TYR A N 1
ATOM 1643 C CA . TYR A 1 214 ? 0.032 -5.943 -14.184 1.00 94.38 214 TYR A CA 1
ATOM 1644 C C . TYR A 1 214 ? 0.146 -4.740 -15.131 1.00 94.38 214 TYR A C 1
ATOM 1646 O O . TYR A 1 214 ? -0.871 -4.225 -15.588 1.00 94.38 214 TYR A O 1
ATOM 1654 N N . ALA A 1 215 ? 1.370 -4.333 -15.491 1.00 94.12 215 ALA A N 1
ATOM 1655 C CA . ALA A 1 215 ? 1.618 -3.135 -16.297 1.00 94.12 215 ALA A CA 1
ATOM 1656 C C . ALA A 1 215 ? 0.898 -3.159 -17.657 1.00 94.12 215 ALA A C 1
ATOM 1658 O O . ALA A 1 215 ? 0.493 -2.115 -18.152 1.00 94.12 215 ALA A O 1
ATOM 1659 N N . ARG A 1 216 ? 0.640 -4.340 -18.238 1.00 94.81 216 ARG A N 1
ATOM 1660 C CA . ARG A 1 216 ? -0.141 -4.476 -19.485 1.00 94.81 216 ARG A CA 1
ATOM 1661 C C . ARG A 1 216 ? -1.569 -3.934 -19.385 1.00 94.81 216 ARG A C 1
ATOM 1663 O O . ARG A 1 216 ? -2.203 -3.716 -20.418 1.00 94.81 216 ARG A O 1
ATOM 1670 N N . HIS A 1 217 ? -2.084 -3.790 -18.169 1.00 92.19 217 HIS A N 1
ATOM 1671 C CA . HIS A 1 217 ? -3.421 -3.291 -17.866 1.00 92.19 217 HIS A CA 1
ATOM 1672 C C . HIS A 1 217 ? -3.419 -1.854 -17.338 1.00 92.19 217 HIS A C 1
ATOM 1674 O O . HIS A 1 217 ? -4.493 -1.276 -17.200 1.00 92.19 217 HIS A O 1
ATOM 1680 N N . ASP A 1 218 ? -2.241 -1.287 -17.083 1.00 87.94 218 ASP A N 1
ATOM 1681 C CA . ASP A 1 218 ? -2.054 0.039 -16.508 1.00 87.94 218 ASP A CA 1
ATOM 1682 C C . ASP A 1 218 ? -1.112 0.855 -17.415 1.00 87.94 218 ASP A C 1
ATOM 1684 O O . ASP A 1 218 ? 0.109 0.658 -17.387 1.00 87.94 218 ASP A O 1
ATOM 1688 N N . PRO A 1 219 ? -1.657 1.733 -18.278 1.00 86.62 219 PRO A N 1
ATOM 1689 C CA . PRO A 1 219 ? -0.864 2.481 -19.247 1.00 86.62 219 PRO A CA 1
ATOM 1690 C C . PRO A 1 219 ? 0.079 3.509 -18.605 1.00 86.62 219 PRO A C 1
ATOM 1692 O O . PRO A 1 219 ? 1.029 3.934 -19.269 1.00 86.62 219 PRO A O 1
ATOM 1695 N N . ASP A 1 220 ? -0.140 3.885 -17.342 1.00 83.62 220 ASP A N 1
ATOM 1696 C CA . ASP A 1 220 ? 0.729 4.825 -16.633 1.00 83.62 220 ASP A CA 1
ATOM 1697 C C . ASP A 1 220 ? 2.042 4.150 -16.208 1.00 83.62 220 ASP A C 1
ATOM 1699 O O . ASP A 1 220 ? 3.095 4.795 -16.121 1.00 83.62 220 ASP A O 1
ATOM 1703 N N . MET A 1 221 ? 2.038 2.822 -16.063 1.00 89.12 221 MET A N 1
ATOM 1704 C CA . MET A 1 221 ? 3.241 2.035 -15.798 1.00 89.12 221 MET A CA 1
ATOM 1705 C C . MET A 1 221 ? 4.142 1.916 -17.034 1.00 89.12 221 MET A C 1
ATOM 1707 O O . MET A 1 221 ? 3.691 1.850 -18.179 1.00 89.12 221 MET A O 1
ATOM 1711 N N . CYS A 1 222 ? 5.458 1.827 -16.814 1.00 94.25 222 CYS A N 1
ATOM 1712 C CA . CYS A 1 222 ? 6.383 1.439 -17.879 1.00 94.25 222 CYS A CA 1
ATOM 1713 C C . CYS A 1 222 ? 6.122 -0.010 -18.325 1.00 94.25 222 CYS A C 1
ATOM 1715 O O . CYS A 1 222 ? 5.975 -0.912 -17.502 1.00 94.25 222 CYS A O 1
ATOM 1717 N N . GLN A 1 223 ? 6.110 -0.249 -19.637 1.00 95.38 223 GLN A N 1
ATOM 1718 C CA . GLN A 1 223 ? 5.658 -1.510 -20.240 1.00 95.38 223 GLN A CA 1
ATOM 1719 C C . GLN A 1 223 ? 6.796 -2.513 -20.486 1.00 95.38 223 GLN A C 1
ATOM 1721 O O . GLN A 1 223 ? 6.572 -3.649 -20.905 1.00 95.38 223 GLN A O 1
ATOM 1726 N N . SER A 1 224 ? 8.048 -2.111 -20.252 1.00 95.75 224 SER A N 1
ATOM 1727 C CA . SER A 1 224 ? 9.215 -2.989 -20.356 1.00 95.75 224 SER A CA 1
ATOM 1728 C C . SER A 1 224 ? 10.369 -2.506 -19.486 1.00 95.75 224 SER A C 1
ATOM 1730 O O . SER A 1 224 ? 10.460 -1.327 -19.150 1.00 95.75 224 SER A O 1
ATOM 1732 N N . LEU A 1 225 ? 11.319 -3.398 -19.184 1.00 94.62 225 LEU A N 1
ATOM 1733 C CA . LEU A 1 225 ? 12.511 -3.036 -18.413 1.00 94.62 225 LEU A CA 1
ATOM 1734 C C . LEU A 1 225 ? 13.335 -1.937 -19.104 1.00 94.62 225 LEU A C 1
ATOM 1736 O O . LEU A 1 225 ? 13.894 -1.067 -18.435 1.00 94.62 225 LEU A O 1
ATOM 1740 N N . GLN A 1 226 ? 13.391 -1.971 -20.439 1.00 96.56 226 GLN A N 1
ATOM 1741 C CA . GLN A 1 226 ? 14.051 -0.940 -21.232 1.00 96.56 226 GLN A CA 1
ATOM 1742 C C . GLN A 1 226 ? 13.362 0.411 -21.047 1.00 96.56 226 GLN A C 1
ATOM 1744 O O . GLN A 1 226 ? 14.043 1.387 -20.744 1.00 96.56 226 GLN A O 1
ATOM 1749 N N . GLU A 1 227 ? 12.034 0.445 -21.153 1.00 96.94 227 GLU A N 1
ATOM 1750 C CA . GLU A 1 227 ? 11.256 1.668 -20.969 1.00 96.94 227 GLU A CA 1
ATOM 1751 C C . GLU A 1 227 ? 11.394 2.220 -19.548 1.00 96.94 227 GLU A C 1
ATOM 1753 O O . GLU A 1 227 ? 11.664 3.407 -19.391 1.00 96.94 227 GLU A O 1
ATOM 1758 N N . CYS A 1 228 ? 11.296 1.377 -18.513 1.00 96.19 228 CYS A N 1
ATOM 1759 C CA . CYS A 1 228 ? 11.505 1.818 -17.131 1.00 96.19 228 CYS A CA 1
ATOM 1760 C C . CYS A 1 228 ? 12.903 2.438 -16.959 1.00 96.19 228 CYS A C 1
ATOM 1762 O O . CYS A 1 228 ? 13.063 3.469 -16.311 1.00 96.19 228 CYS A O 1
ATOM 1764 N N . GLY A 1 229 ? 13.927 1.832 -17.571 1.00 96.50 229 GLY A N 1
ATOM 1765 C CA . GLY A 1 229 ? 15.284 2.375 -17.565 1.00 96.50 229 GLY A CA 1
ATOM 1766 C C . GLY A 1 229 ? 15.427 3.672 -18.370 1.00 96.50 229 GLY A C 1
ATOM 1767 O O . GLY A 1 229 ? 16.214 4.536 -17.988 1.00 96.50 229 GLY A O 1
ATOM 1768 N N . ASP A 1 230 ? 14.695 3.822 -19.476 1.00 97.06 230 ASP A N 1
ATOM 1769 C CA . ASP A 1 230 ? 14.658 5.052 -20.274 1.00 97.06 230 ASP A CA 1
ATOM 1770 C C . ASP A 1 230 ? 13.983 6.196 -19.515 1.00 97.06 230 ASP A C 1
ATOM 1772 O O . ASP A 1 230 ? 14.502 7.310 -19.541 1.00 97.06 230 ASP A O 1
ATOM 1776 N N . ARG A 1 231 ? 12.871 5.926 -18.819 1.00 94.44 231 ARG A N 1
ATOM 1777 C CA . ARG A 1 231 ? 12.199 6.889 -17.934 1.00 94.44 231 ARG A CA 1
ATOM 1778 C C . ARG A 1 231 ? 13.155 7.379 -16.845 1.00 94.44 231 ARG A C 1
ATOM 1780 O O . ARG A 1 231 ? 13.412 8.575 -16.765 1.00 94.44 231 ARG A O 1
ATOM 1787 N N . LEU A 1 232 ? 13.803 6.456 -16.128 1.00 94.12 232 LEU A N 1
ATOM 1788 C CA . LEU A 1 232 ? 14.789 6.790 -15.094 1.00 94.12 232 LEU A CA 1
ATOM 1789 C C . LEU A 1 232 ? 15.945 7.656 -15.624 1.00 94.12 232 LEU A C 1
ATOM 1791 O O . LEU A 1 232 ? 16.366 8.602 -14.967 1.00 94.12 232 LEU A O 1
ATOM 1795 N N . ARG A 1 233 ? 16.478 7.349 -16.816 1.00 95.00 233 ARG A N 1
ATOM 1796 C CA . ARG A 1 233 ? 17.588 8.114 -17.420 1.00 95.00 233 ARG A CA 1
ATOM 1797 C C . ARG A 1 233 ? 17.204 9.527 -17.846 1.00 95.00 233 ARG A C 1
ATOM 1799 O O . ARG A 1 233 ? 18.097 10.353 -18.016 1.00 95.00 233 ARG A O 1
ATOM 1806 N N . LYS A 1 234 ? 15.918 9.779 -18.089 1.00 93.88 234 LYS A N 1
ATOM 1807 C CA . LYS A 1 234 ? 15.414 11.084 -18.525 1.00 93.88 234 LYS A CA 1
ATOM 1808 C C . LYS A 1 234 ? 15.157 12.039 -17.365 1.00 93.88 234 LYS A C 1
ATOM 1810 O O . LYS A 1 234 ? 15.028 13.225 -17.640 1.00 93.88 234 LYS A O 1
ATOM 1815 N N . ILE A 1 235 ? 15.120 11.543 -16.125 1.00 88.81 235 ILE A N 1
ATOM 1816 C CA . ILE A 1 235 ? 14.897 12.377 -14.942 1.00 88.81 235 ILE A CA 1
ATOM 1817 C C . ILE A 1 235 ? 15.981 13.449 -14.862 1.00 88.81 235 ILE A C 1
ATOM 1819 O O . ILE A 1 235 ? 17.172 13.150 -14.729 1.00 88.81 235 ILE A O 1
ATOM 1823 N N . ASN A 1 236 ? 15.556 14.705 -14.879 1.00 84.75 236 ASN A N 1
ATOM 1824 C CA . ASN A 1 236 ? 16.384 15.836 -14.523 1.00 84.75 236 ASN A CA 1
ATOM 1825 C C . ASN A 1 236 ? 16.088 16.250 -13.079 1.00 84.75 236 ASN A C 1
ATOM 1827 O O . ASN A 1 236 ? 15.172 17.020 -12.805 1.00 84.75 236 ASN A O 1
ATOM 1831 N N . ALA A 1 237 ? 16.929 15.785 -12.154 1.00 74.50 237 ALA A N 1
ATOM 1832 C CA . ALA A 1 237 ? 16.779 16.022 -10.715 1.00 74.50 237 ALA A CA 1
ATOM 1833 C C . ALA A 1 237 ? 16.788 17.508 -10.293 1.00 74.50 237 ALA A C 1
ATOM 1835 O O . ALA A 1 237 ? 16.533 17.805 -9.129 1.00 74.50 237 ALA A O 1
ATOM 1836 N N . TYR A 1 238 ? 17.119 18.435 -11.199 1.00 69.06 238 TYR A N 1
ATOM 1837 C CA . TYR A 1 238 ? 17.100 19.875 -10.932 1.00 69.06 238 TYR A CA 1
ATOM 1838 C C . TYR A 1 238 ? 15.807 20.569 -11.360 1.00 69.06 238 TYR A C 1
ATOM 1840 O O . TYR A 1 238 ? 15.559 21.686 -10.909 1.00 69.06 238 TYR A O 1
ATOM 1848 N N . THR A 1 239 ? 15.036 19.973 -12.271 1.00 71.56 239 THR A N 1
ATOM 1849 C CA . THR A 1 239 ? 13.885 20.637 -12.904 1.00 71.56 239 THR A CA 1
ATOM 1850 C C . THR A 1 239 ? 12.595 19.852 -12.815 1.00 71.56 239 THR A C 1
ATOM 1852 O O . THR A 1 239 ? 11.536 20.448 -12.984 1.00 71.56 239 THR A O 1
ATOM 1855 N N . ASP A 1 240 ? 12.685 18.545 -12.600 1.00 71.88 240 ASP A N 1
ATOM 1856 C CA . ASP A 1 240 ? 11.531 17.668 -12.658 1.00 71.88 240 ASP A CA 1
ATOM 1857 C C . ASP A 1 240 ? 10.976 17.469 -11.249 1.00 71.88 240 ASP A C 1
ATOM 1859 O O . ASP A 1 240 ? 11.725 17.207 -10.302 1.00 71.88 240 ASP A O 1
ATOM 1863 N N . ASP A 1 241 ? 9.654 17.576 -11.126 1.00 75.44 241 ASP A N 1
ATOM 1864 C CA . ASP A 1 241 ? 8.951 17.145 -9.924 1.00 75.44 241 ASP A CA 1
ATOM 1865 C C . ASP A 1 241 ? 9.149 15.637 -9.723 1.00 75.44 241 ASP A C 1
ATOM 1867 O O . ASP A 1 241 ? 9.333 14.874 -10.679 1.00 75.44 241 ASP A O 1
ATOM 1871 N N . TYR A 1 242 ? 9.114 15.194 -8.465 1.00 79.44 242 TYR A N 1
ATOM 1872 C CA . TYR A 1 242 ? 9.207 13.770 -8.170 1.00 79.44 242 TYR A CA 1
ATOM 1873 C C . TYR A 1 242 ? 8.006 13.019 -8.753 1.00 79.44 242 TYR A C 1
ATOM 1875 O O . TYR A 1 242 ? 6.856 13.335 -8.455 1.00 79.44 242 TYR A O 1
ATOM 1883 N N . ASP A 1 243 ? 8.307 11.994 -9.545 1.00 81.94 243 ASP A N 1
ATOM 1884 C CA . ASP A 1 243 ? 7.347 11.051 -10.104 1.00 81.94 243 ASP A CA 1
ATOM 1885 C C . ASP A 1 243 ? 7.900 9.639 -9.896 1.00 81.94 243 ASP A C 1
ATOM 1887 O O . ASP A 1 243 ? 8.894 9.221 -10.507 1.00 81.94 243 ASP A O 1
ATOM 1891 N N . GLU A 1 244 ? 7.248 8.903 -8.999 1.00 84.12 244 GLU A N 1
ATOM 1892 C CA . GLU A 1 244 ? 7.608 7.536 -8.638 1.00 84.12 244 GLU A CA 1
ATOM 1893 C C . GLU A 1 244 ? 7.575 6.572 -9.834 1.00 84.12 244 GLU A C 1
ATOM 1895 O O . GLU A 1 244 ? 8.368 5.625 -9.891 1.00 84.12 244 GLU A O 1
ATOM 1900 N N . GLY A 1 245 ? 6.745 6.845 -10.846 1.00 87.62 245 GLY A N 1
ATOM 1901 C CA . GLY A 1 245 ? 6.653 6.060 -12.072 1.00 87.62 245 GLY A CA 1
ATOM 1902 C C . GLY A 1 245 ? 7.974 6.026 -12.844 1.00 87.62 245 GLY A C 1
ATOM 1903 O O . GLY A 1 245 ? 8.314 5.022 -13.480 1.00 87.62 245 GLY A O 1
ATOM 1904 N N . ASN A 1 246 ? 8.791 7.077 -12.722 1.00 90.38 246 ASN A N 1
ATOM 1905 C CA . ASN A 1 246 ? 10.121 7.129 -13.331 1.00 90.38 246 ASN A CA 1
ATOM 1906 C C . ASN A 1 246 ? 11.178 6.343 -12.534 1.00 90.38 246 ASN A C 1
ATOM 1908 O O . ASN A 1 246 ? 12.245 6.025 -13.066 1.00 90.38 246 ASN A O 1
ATOM 1912 N N . HIS A 1 247 ? 10.877 5.961 -11.290 1.00 92.31 247 HIS A N 1
ATOM 1913 C CA . HIS A 1 247 ? 11.764 5.210 -10.401 1.00 92.31 247 HIS A CA 1
ATOM 1914 C C . HIS A 1 247 ? 11.451 3.708 -10.316 1.00 92.31 247 HIS A C 1
ATOM 1916 O O . HIS A 1 247 ? 12.203 2.970 -9.673 1.00 92.31 247 HIS A O 1
ATOM 1922 N N . ILE A 1 248 ? 10.444 3.206 -11.042 1.00 94.56 248 ILE A N 1
ATOM 1923 C CA . ILE A 1 248 ? 10.068 1.777 -11.078 1.00 94.56 248 ILE A CA 1
ATOM 1924 C C . ILE A 1 248 ? 11.268 0.857 -11.359 1.00 94.56 248 ILE A C 1
ATOM 1926 O O . ILE A 1 248 ? 11.407 -0.198 -10.737 1.00 94.56 248 ILE A O 1
ATOM 1930 N N . TYR A 1 249 ? 12.191 1.264 -12.240 1.00 95.38 249 TYR A N 1
ATOM 1931 C CA . TYR A 1 249 ? 13.411 0.492 -12.517 1.00 95.38 249 TYR A CA 1
ATOM 1932 C C . TYR A 1 249 ? 14.266 0.256 -11.261 1.00 95.38 249 TYR A C 1
ATOM 1934 O O . TYR A 1 249 ? 14.898 -0.792 -11.115 1.00 95.38 249 TYR A O 1
ATOM 1942 N N . GLU A 1 250 ? 14.300 1.221 -10.341 1.00 94.81 250 GLU A N 1
ATOM 1943 C CA . GLU A 1 250 ? 14.960 1.066 -9.050 1.00 94.81 250 GLU A CA 1
ATOM 1944 C C . GLU A 1 250 ? 14.134 0.183 -8.104 1.00 94.81 250 GLU A C 1
ATOM 1946 O O . GLU A 1 250 ? 14.692 -0.721 -7.470 1.00 94.81 250 GLU A O 1
ATOM 1951 N N . PHE A 1 251 ? 12.814 0.361 -8.065 1.00 95.44 251 PHE A N 1
ATOM 1952 C CA . PHE A 1 251 ? 11.924 -0.415 -7.198 1.00 95.44 251 PHE A CA 1
ATOM 1953 C C . PHE A 1 251 ? 11.977 -1.925 -7.466 1.00 95.44 251 PHE A C 1
ATOM 1955 O O . PHE A 1 251 ? 12.081 -2.739 -6.546 1.00 95.44 251 PHE A O 1
ATOM 1962 N N . LEU A 1 252 ? 12.033 -2.318 -8.739 1.00 95.62 252 LEU A N 1
ATOM 1963 C CA . LEU A 1 252 ? 12.055 -3.726 -9.143 1.00 95.62 252 LEU A CA 1
ATOM 1964 C C . LEU A 1 252 ? 13.293 -4.503 -8.672 1.00 95.62 252 LEU A C 1
ATOM 1966 O O . LEU A 1 252 ? 13.255 -5.729 -8.630 1.00 95.62 252 LEU A O 1
ATOM 1970 N N . LYS A 1 253 ? 14.385 -3.829 -8.295 1.00 95.12 253 LYS A N 1
ATOM 1971 C CA . LYS A 1 253 ? 15.656 -4.475 -7.908 1.00 95.12 253 LYS A CA 1
ATOM 1972 C C . LYS A 1 253 ? 15.791 -4.712 -6.400 1.00 95.12 253 LYS A C 1
ATOM 1974 O O . LYS A 1 253 ? 16.849 -5.173 -5.953 1.00 95.12 253 LYS A O 1
ATOM 1979 N N . ARG A 1 254 ? 14.783 -4.333 -5.608 1.00 96.00 254 ARG A N 1
ATOM 1980 C CA . ARG A 1 254 ? 14.917 -4.179 -4.155 1.00 96.00 254 ARG A CA 1
ATOM 1981 C C . ARG A 1 254 ? 13.670 -4.597 -3.388 1.00 96.00 254 ARG A C 1
ATOM 1983 O O . ARG A 1 254 ? 12.568 -4.464 -3.900 1.00 96.00 254 ARG A O 1
ATOM 1990 N N . GLU A 1 255 ? 13.851 -5.048 -2.156 1.00 96.19 255 GLU A N 1
ATOM 1991 C CA . GLU A 1 255 ? 12.798 -5.163 -1.139 1.00 96.19 255 GLU A CA 1
ATOM 1992 C C . GLU A 1 255 ? 13.420 -4.837 0.219 1.00 96.19 255 GLU A C 1
ATOM 1994 O O . GLU A 1 255 ? 14.333 -5.529 0.661 1.00 96.19 255 GLU A O 1
ATOM 1999 N N . TYR A 1 256 ? 12.974 -3.771 0.873 1.00 95.75 256 TYR A N 1
ATOM 2000 C CA . TYR A 1 256 ? 13.487 -3.361 2.180 1.00 95.75 256 TYR A CA 1
ATOM 2001 C C . TYR A 1 256 ? 12.344 -3.250 3.177 1.00 95.75 256 TYR A C 1
ATOM 2003 O O . TYR A 1 256 ? 11.196 -3.027 2.800 1.00 95.75 256 TYR A O 1
ATOM 2011 N N . TYR A 1 257 ? 12.663 -3.407 4.457 1.00 95.81 257 TYR A N 1
ATOM 2012 C CA . TYR A 1 257 ? 11.674 -3.368 5.525 1.00 95.81 257 TYR A CA 1
ATOM 2013 C C . TYR A 1 257 ? 11.716 -2.029 6.253 1.00 95.81 257 TYR A C 1
ATOM 2015 O O . TYR A 1 257 ? 12.795 -1.524 6.562 1.00 95.81 257 TYR A O 1
ATOM 2023 N N . ALA A 1 258 ? 10.536 -1.492 6.547 1.00 91.81 258 ALA A N 1
ATOM 2024 C CA . ALA A 1 258 ? 10.375 -0.344 7.421 1.00 91.81 258 ALA A CA 1
ATOM 2025 C C . ALA A 1 258 ? 10.365 -0.836 8.873 1.00 91.81 258 ALA A C 1
ATOM 2027 O O . ALA A 1 258 ? 9.548 -1.683 9.251 1.00 91.81 258 ALA A O 1
ATOM 2028 N N . SER A 1 259 ? 11.288 -0.326 9.684 1.00 80.56 259 SER A N 1
ATOM 2029 C CA . SER A 1 259 ? 11.394 -0.647 11.108 1.00 80.56 259 SER A CA 1
ATOM 2030 C C . SER A 1 259 ? 11.546 0.633 11.928 1.00 80.56 259 SER A C 1
ATOM 2032 O O . SER A 1 259 ? 12.316 1.502 11.515 1.00 80.56 259 SER A O 1
ATOM 2034 N N . PRO A 1 260 ? 10.875 0.755 13.089 1.00 71.31 260 PRO A N 1
ATOM 2035 C CA . PRO A 1 260 ? 11.154 1.829 14.033 1.00 71.31 260 PRO A CA 1
ATOM 2036 C C . PRO A 1 260 ? 12.636 1.792 14.424 1.00 71.31 260 PRO A C 1
ATOM 2038 O O . PRO A 1 260 ? 13.193 0.700 14.575 1.00 71.31 260 PRO A O 1
ATOM 2041 N N . ALA A 1 261 ? 13.255 2.966 14.542 1.00 53.31 261 ALA A N 1
ATOM 2042 C CA . ALA A 1 261 ? 14.627 3.108 15.028 1.00 53.31 261 ALA A CA 1
ATOM 2043 C C . ALA A 1 261 ? 14.772 2.675 16.496 1.00 53.31 261 ALA A C 1
ATOM 2045 O O . ALA A 1 261 ? 13.795 2.843 17.265 1.00 53.31 261 ALA A O 1
#

Foldseek 3Di:
DDDDPPPVPVVVVVVVVPPDPPVPPPQQPAPAAEFEEAEAQDPLCCLQAVPPVVVVSVVVVGDYHYDYNAPPCCLVVAPDDPLCQQLQQAHVLQVSDGLLCLQVVVDQWGAHNVRPDIDHLVRLLVVLLVNCVSRVYAEYEAEACQFDHDPDSDDDLQGGRSSSNSRRVSNVCSCVVVVRHHDYWYWYGSNQLVPDQDDDPVRLVVSVVVSLVVCVVPVLAQNDLVRLVVLLVPDDVVPDRDDCSNSSNSSSRDYGIHDHD

Radius of gyration: 23.8 Å; chains: 1; bounding box: 73×48×76 Å

Organism: NCBI:txid45151

pLDDT: mean 85.73, std 16.08, range [43.19, 98.62]

Sequence (261 aa):
MLARLRVSFLAILLAVLLTSALASTPTSPFPCTGGSVYFTAHTVDGLLFQNPDLLHDLFVFKCVTTVVFNADTGGEAANESQSSTFYGQGYQAYGKETLKKLYSADIPAISSTDGRNRYTVAELKDVVATILGFRRAKDIRVLDYVDSFSVTDTDDVQLEHADRVASAKIVVDAVREKGIPGTVKGYACDALRNLKNNLHTPDYIKKFAAFFEYARHDPDMCQSLQECGDRLRKINAYTDDYDEGNHIYEFLKREYYASPA

Secondary structure (DSSP, 8-state):
----SSHHHHHHHHHHTTS-----PPPPSSS--SSEEEEESSSSHHHHTSTTHHHHHHHTT--EEEEES----TTTTS---THHHHTT---GGGTT--HHHHHTTSSS-EE-TTSS-EE-HHHHHHHHHHHHHHHT-SEEEES--SSPPPSSSS--TTPPPHHHHHHHHHHHHHHHHTT--SEEEEEE-GGGGGSPP---HHHHHHHHHHHHHHHTT-TTS-SSHHHHHHHHHH--TTTPPP-GGGGHHHHTT--EEE---

=== Feature glossary ===
The record interleaves many kinds of information about one protein. Here is each kind framed as the question it answers.

Q: What does the local fold look like, residue by residue?
A: A 3Di character summarizes, for each residue, the relative orientation of the Cα frame of its nearest spatial neighbor. Because it encodes fold topology rather than chemistry, 3Di alignments detect remote structural similarity that sequence alignment misses.

Q: Which residues are in helices, strands, or loops?
A: Secondary structure is the local, repeating backbone conformation. DSSP classifies it into eight states by reading the hydrogen-bond network: three helix types (H, G, I), two β types (E, B), two non-regular types (T, S), and unstructured coil (-).

Q: How big and how compact is the whole molecule?
A: Three whole-structure scalars: the radius of gyration (RMS distance of Cα from centroid, in Å), the count of Cα–Cα contacts (pairs closer than 8 Å and separated by more than four residues in sequence — i.e. tertiary, not local, contacts), and the bounding-box dimensions. Together they distinguish compact globular folds from extended fibres or disordered chains.

Q: How confident is the AlphaFold model at each residue?
A: For AlphaFold models, the B-factor field carries pLDDT — the model's own estimate of local accuracy on a 0–100 scale. Regions with pLDDT<50 should be treated as essentially unmodeled; they often correspond to intrinsically disordered segments.

Q: What family and function is it annotated with?
A: Functional annotations link the protein to curated databases. InterPro entries identify conserved domains and families by matching the sequence against member-database signatures (Pfam, PROSITE, CDD, …). Gene Ontology (GO) terms describe molecular function, biological process, and cellular component in a controlled vocabulary. CATH places the structure in a hierarchical fold classification (Class/Architecture/Topology/Homologous-superfamily). The organism is the source species.

Q: What known structures does this most resemble?
A: Nearest PDB neighbors are the top structural matches found by Foldseek when searching this structure against the entire Protein Data Bank. Each hit reports a TM-score (0 to 1; >0.5 almost always implies the same fold) and an E-value. These are *structural* homologs — they may share no detectable sequence similarity.

Q: Which residues are buried vs exposed?
A: Solvent-accessible surface area (SASA) is the area in Å² traced out by the centre of a 1.4 Å probe sphere (a water molecule) rolled over the protein's van der Waals surface (Shrake–Rupley / Lee–Richards construction). Buried residues have near-zero SASA; fully exposed residues can exceed 200 Å². The total SASA scales roughly with the number of surface residues.

Q: What are the backbone torsion angles?
A: φ (phi) and ψ (psi) are the two rotatable backbone dihedrals per residue: φ is the C(i-1)–N–Cα–C torsion, ψ is the N–Cα–C–N(i+1) torsion, both in degrees on (−180°, 180°]. α-helical residues cluster near (−60°, −45°); β-strand residues near (−120°, +130°). A Ramachandran plot is simply a scatter of (φ, ψ) for every residue.

Q: Are the domains correctly placed relative to each other?
A: Predicted aligned error is AlphaFold's pairwise confidence. Unlike pLDDT (per-residue), PAE is per-residue-pair and captures whether two parts of the structure are correctly placed relative to each other. Units are ångströms of expected positional error.

Q: What if only a Cα trace is available?
A: P-SEA three-state annotation labels each residue as helix, strand, or coil based purely on the geometry of the Cα trace. It serves as a fallback when the full backbone (and thus DSSP) is unavailable.

Q: What is the amino-acid chain?
A: This is the polypeptide sequence — one letter per residue, N-terminus first. Length ranges from a few dozen residues for small domains to over a thousand for large multi-domain proteins.

Q: What do the rendered images show?
A: The six renders are orthographic views along the three Cartesian axes in both directions. Representation (cartoon, sticks, or surface) and color scheme (sequence-rainbow or by-chain) vary across proteins so the training set covers all the common visualization conventions.

Q: What do the diagnostic plots show?
A: Plot images: a contact map (which residues are close in 3D, as an N×N binary image), a Ramachandran scatter (backbone torsion angles, revealing secondary-structure composition at a glance), and — for AlphaFold structures — a PAE heatmap (pairwise prediction confidence).

Q: How mobile is each atom in the crystal?
A: B-factor (Debye–Waller factor) reflects atomic displacement in the crystal lattice. It is an experimental observable (units Å²), not a prediction; low values mean the atom is pinned down, high values mean it moves or is heterogeneous across the crystal.

Q: Where is each backbone atom in 3D?
A: The mmCIF table is the protein's shape written out atom by atom. For each backbone N, Cα, C, and carbonyl O, it records an (x, y, z) coordinate triple in Å plus the residue type, chain letter, and residue number.